Protein AF-A0A954YVQ6-F1 (afdb_monomer_lite)

Structure (mmCIF, N/CA/C/O backbone):
data_AF-A0A954YVQ6-F1
#
_entry.id   AF-A0A954YVQ6-F1
#
loop_
_atom_site.group_PDB
_atom_site.id
_atom_site.type_symbol
_atom_site.label_atom_id
_atom_site.label_alt_id
_atom_site.label_comp_id
_atom_site.label_asym_id
_atom_site.label_entity_id
_atom_site.label_seq_id
_atom_site.pdbx_PDB_ins_code
_atom_site.Cartn_x
_atom_site.Cartn_y
_atom_site.Cartn_z
_atom_site.occupancy
_atom_site.B_iso_or_equiv
_atom_site.auth_seq_id
_atom_site.auth_comp_id
_atom_site.auth_asym_id
_atom_site.auth_atom_id
_atom_site.pdbx_PDB_model_num
ATOM 1 N N . MET A 1 1 ? 26.544 13.414 5.019 1.00 45.06 1 MET A N 1
ATOM 2 C CA . MET A 1 1 ? 25.769 13.102 6.244 1.00 45.06 1 MET A CA 1
ATOM 3 C C . MET A 1 1 ? 24.864 14.260 6.697 1.00 45.06 1 MET A C 1
ATOM 5 O O . MET A 1 1 ? 23.743 13.978 7.085 1.00 45.06 1 MET A O 1
ATOM 9 N N . GLN A 1 2 ? 25.262 15.537 6.549 1.00 55.31 2 GLN A N 1
ATOM 10 C CA . GLN A 1 2 ? 24.445 16.725 6.907 1.00 55.31 2 GLN A CA 1
ATOM 11 C C . GLN A 1 2 ? 23.160 16.956 6.078 1.00 55.31 2 GLN A C 1
ATOM 13 O O . GLN A 1 2 ? 22.264 17.670 6.512 1.00 55.31 2 GLN A O 1
ATOM 18 N N . MET A 1 3 ? 23.035 16.370 4.883 1.00 59.81 3 MET A N 1
ATOM 19 C CA . MET A 1 3 ? 21.953 16.700 3.937 1.00 59.81 3 MET A CA 1
ATOM 20 C C . MET A 1 3 ? 20.545 16.274 4.399 1.00 59.81 3 MET A C 1
ATOM 22 O O . MET A 1 3 ? 19.562 16.922 4.051 1.00 59.81 3 MET A O 1
ATOM 26 N N . PHE A 1 4 ? 20.443 15.215 5.207 1.00 67.75 4 PHE A N 1
ATOM 27 C CA . PHE A 1 4 ? 19.177 14.748 5.798 1.00 67.75 4 PHE A CA 1
ATOM 28 C C . PHE A 1 4 ? 19.016 15.188 7.261 1.00 67.75 4 PHE A C 1
ATOM 30 O O . PHE A 1 4 ? 18.021 14.872 7.924 1.00 67.75 4 PHE A O 1
ATOM 37 N N . GLU A 1 5 ? 19.989 15.944 7.777 1.00 64.44 5 GLU A N 1
ATOM 38 C CA . GLU A 1 5 ? 20.043 16.330 9.176 1.00 64.44 5 GLU A CA 1
ATOM 39 C C . GLU A 1 5 ? 18.868 17.258 9.514 1.00 64.44 5 GLU A C 1
ATOM 41 O O . GLU A 1 5 ? 18.631 18.311 8.919 1.00 64.44 5 GLU A O 1
ATOM 46 N N . GLY A 1 6 ? 18.038 16.809 10.454 1.00 72.69 6 GLY A N 1
ATOM 47 C CA . GLY A 1 6 ? 16.807 17.490 10.833 1.00 72.69 6 GLY A CA 1
ATOM 48 C C . GLY A 1 6 ? 15.564 17.138 10.005 1.00 72.69 6 GLY A C 1
ATOM 49 O O . GLY A 1 6 ? 14.486 17.545 10.435 1.00 72.69 6 GLY A O 1
ATOM 50 N N . ILE A 1 7 ? 15.669 16.400 8.890 1.00 82.00 7 ILE A N 1
ATOM 51 C CA . ILE A 1 7 ? 14.520 15.675 8.309 1.00 82.00 7 ILE A CA 1
ATOM 52 C C . ILE A 1 7 ? 14.292 14.410 9.133 1.00 82.00 7 ILE A C 1
ATOM 54 O O . ILE A 1 7 ? 13.210 14.228 9.686 1.00 82.00 7 ILE A O 1
ATOM 58 N N . ASP A 1 8 ? 15.352 13.622 9.334 1.00 83.62 8 ASP A N 1
ATOM 59 C CA . ASP A 1 8 ? 15.308 12.379 10.112 1.00 83.62 8 ASP A CA 1
ATOM 60 C C . ASP A 1 8 ? 14.825 12.618 11.550 1.00 83.62 8 ASP A C 1
ATOM 62 O O . ASP A 1 8 ? 14.065 11.826 12.102 1.00 83.62 8 ASP A O 1
ATOM 66 N N . LYS A 1 9 ? 15.209 13.751 12.155 1.00 88.12 9 LYS A N 1
ATOM 67 C CA . LYS A 1 9 ? 14.754 14.148 13.498 1.00 88.12 9 LYS A CA 1
ATOM 68 C C . LYS A 1 9 ? 13.244 14.401 13.536 1.00 88.12 9 LYS A C 1
ATOM 70 O O . LYS A 1 9 ? 12.566 13.874 14.412 1.00 88.12 9 LYS A O 1
ATOM 75 N N . ASN A 1 10 ? 12.722 15.186 12.593 1.00 90.81 10 ASN A N 1
ATOM 76 C CA . ASN A 1 10 ? 11.290 15.487 12.523 1.00 90.81 10 ASN A CA 1
ATOM 77 C C . ASN A 1 10 ? 10.473 14.233 12.210 1.00 90.81 10 ASN A C 1
ATOM 79 O O . ASN A 1 10 ? 9.425 14.026 12.811 1.00 90.81 10 ASN A O 1
ATOM 83 N N . LEU A 1 11 ? 10.988 13.366 11.338 1.00 91.19 11 LEU A N 1
ATOM 84 C CA . LEU A 1 11 ? 10.344 12.100 11.018 1.00 91.19 11 LEU A CA 1
ATOM 85 C C . LEU A 1 11 ? 10.321 11.150 12.223 1.00 91.19 11 LEU A C 1
ATOM 87 O O . LEU A 1 11 ? 9.290 10.555 12.511 1.00 91.19 11 LEU A O 1
ATOM 91 N N . ARG A 1 12 ? 11.420 11.057 12.985 1.00 92.38 12 ARG A N 1
ATOM 92 C CA . ARG A 1 12 ? 11.463 10.303 14.250 1.00 92.38 12 ARG A CA 1
ATOM 93 C C . ARG A 1 12 ? 10.435 10.817 15.254 1.00 92.38 12 ARG A C 1
ATOM 95 O O . ARG A 1 12 ? 9.747 10.009 15.869 1.00 92.38 12 ARG A O 1
ATOM 102 N N . PHE A 1 13 ? 10.299 12.136 15.400 1.00 93.81 13 PHE A N 1
ATOM 103 C CA . PHE A 1 13 ? 9.244 12.704 16.243 1.00 93.81 13 PHE A CA 1
ATOM 104 C C . PHE A 1 13 ? 7.852 12.353 15.732 1.00 93.81 13 PHE A C 1
ATOM 106 O O . PHE A 1 13 ? 7.004 11.967 16.528 1.00 93.81 13 PHE A O 1
ATOM 113 N N . MET A 1 14 ? 7.636 12.417 14.419 1.00 95.44 14 MET A N 1
ATOM 114 C CA . MET A 1 14 ? 6.361 12.051 13.813 1.00 95.44 14 MET A CA 1
ATOM 115 C C . MET A 1 14 ? 5.996 10.591 14.109 1.00 95.44 14 MET A C 1
ATOM 117 O O . MET A 1 14 ? 4.889 10.335 14.563 1.00 95.44 14 MET A O 1
ATOM 121 N N . VAL A 1 15 ? 6.933 9.647 13.960 1.00 96.62 15 VAL A N 1
ATOM 122 C CA . VAL A 1 15 ? 6.721 8.229 14.319 1.00 96.62 15 VAL A CA 1
ATOM 123 C C . VAL A 1 15 ? 6.323 8.076 15.790 1.00 96.62 15 VAL A C 1
ATOM 125 O O . VAL A 1 15 ? 5.386 7.343 16.101 1.00 96.62 15 VAL A O 1
ATOM 128 N N . VAL A 1 16 ? 7.002 8.782 16.700 1.00 95.94 16 VAL A N 1
ATOM 129 C CA . VAL A 1 16 ? 6.694 8.737 18.138 1.00 95.94 16 VAL A CA 1
ATOM 130 C C . VAL A 1 16 ? 5.298 9.288 18.433 1.00 95.94 16 VAL A C 1
ATOM 132 O O . VAL A 1 16 ? 4.559 8.684 19.208 1.00 95.94 16 VAL A O 1
ATOM 135 N N . GLU A 1 17 ? 4.916 10.416 17.836 1.00 95.94 17 GLU A N 1
ATOM 136 C CA . GLU A 1 17 ? 3.592 11.009 18.056 1.00 95.94 17 GLU A CA 1
ATOM 137 C C . GLU A 1 17 ? 2.465 10.164 17.460 1.00 95.94 17 GLU A C 1
ATOM 139 O O . GLU A 1 17 ? 1.459 9.946 18.135 1.00 95.94 17 GLU A O 1
ATOM 144 N N . VAL A 1 18 ? 2.662 9.602 16.264 1.00 97.50 18 VAL A N 1
ATOM 145 C CA . VAL A 1 18 ? 1.724 8.645 15.658 1.00 97.50 18 VAL A CA 1
ATOM 146 C C . VAL A 1 18 ? 1.574 7.408 16.547 1.00 97.50 18 VAL A C 1
ATOM 148 O O . VAL A 1 18 ? 0.454 6.985 16.818 1.00 97.50 18 VAL A O 1
ATOM 151 N N . GLY A 1 19 ? 2.673 6.868 17.089 1.00 97.56 19 GLY A N 1
ATOM 152 C CA . GLY A 1 19 ? 2.630 5.757 18.048 1.00 97.56 19 GLY A CA 1
ATOM 153 C C . GLY A 1 19 ? 1.840 6.094 19.319 1.00 97.56 19 GLY A C 1
ATOM 154 O O . GLY A 1 19 ? 0.990 5.318 19.749 1.00 97.56 19 GLY A O 1
ATOM 155 N N . LYS A 1 20 ? 2.025 7.294 19.883 1.00 96.19 20 LYS A N 1
ATOM 156 C CA . LYS A 1 20 ? 1.219 7.758 21.028 1.00 96.19 20 LYS A CA 1
ATOM 157 C C . LYS A 1 20 ? -0.260 7.905 20.674 1.00 96.19 20 LYS A C 1
ATOM 159 O O . LYS A 1 20 ? -1.115 7.665 21.527 1.00 96.19 20 LYS A O 1
ATOM 164 N N . GLN A 1 21 ? -0.582 8.367 19.468 1.00 95.75 21 GLN A N 1
ATOM 165 C CA . GLN A 1 21 ? -1.967 8.526 19.024 1.00 95.75 21 GLN A CA 1
ATOM 166 C C . GLN A 1 21 ? -2.632 7.170 18.780 1.00 95.75 21 GLN A C 1
ATOM 168 O O . GLN A 1 21 ? -3.783 6.994 19.183 1.00 95.75 21 GLN A O 1
ATOM 173 N N . LEU A 1 22 ? -1.882 6.197 18.252 1.00 97.56 22 LEU A N 1
ATOM 174 C CA . LEU A 1 22 ? -2.287 4.797 18.180 1.00 97.56 22 LEU A CA 1
ATOM 175 C C . LEU A 1 22 ? -2.634 4.280 19.579 1.00 97.56 22 LEU A C 1
ATOM 177 O O . LEU A 1 22 ? -3.767 3.867 19.806 1.00 97.56 22 LEU A O 1
ATOM 181 N N . ASP A 1 23 ? -1.728 4.401 20.550 1.00 96.94 23 ASP A N 1
ATOM 182 C CA . ASP A 1 23 ? -1.982 3.936 21.919 1.00 96.94 23 ASP A CA 1
ATOM 183 C C . ASP A 1 23 ? -3.209 4.598 22.554 1.00 96.94 23 ASP A C 1
ATOM 185 O O . ASP A 1 23 ? -4.031 3.920 23.173 1.00 96.94 23 ASP A O 1
ATOM 189 N N . LYS A 1 24 ? -3.379 5.913 22.369 1.00 95.88 24 LYS A N 1
ATOM 190 C CA . LYS A 1 24 ? -4.573 6.632 22.837 1.00 95.88 24 LYS A CA 1
ATOM 191 C C . LYS A 1 24 ? -5.844 6.126 22.153 1.00 95.88 24 LYS A C 1
ATOM 193 O O . LYS A 1 24 ? -6.853 5.980 22.834 1.00 95.88 24 LYS A O 1
ATOM 198 N N . SER A 1 25 ? -5.820 5.845 20.849 1.00 96.38 25 SER A N 1
ATOM 199 C CA . SER A 1 25 ? -6.993 5.319 20.134 1.00 96.38 25 SER A CA 1
ATOM 200 C C . SER A 1 25 ? -7.418 3.953 20.679 1.00 96.38 25 SER A C 1
ATOM 202 O O . SER A 1 25 ? -8.598 3.738 20.942 1.00 96.38 25 SER A O 1
ATOM 204 N N . PHE A 1 26 ? -6.459 3.076 20.995 1.00 97.31 26 PHE A N 1
ATOM 205 C CA . PHE A 1 26 ? -6.736 1.798 21.653 1.00 97.31 26 PHE A CA 1
ATOM 206 C C . PHE A 1 26 ? -7.211 1.963 23.097 1.00 97.31 26 PHE A C 1
ATOM 208 O O . PHE A 1 26 ? -8.055 1.192 23.546 1.00 97.31 26 PHE A O 1
ATOM 215 N N . GLN A 1 27 ? -6.737 2.976 23.826 1.00 95.88 27 GLN A N 1
ATOM 216 C CA . GLN A 1 27 ? -7.301 3.314 25.136 1.00 95.88 27 GLN A CA 1
ATOM 217 C C . GLN A 1 27 ? -8.759 3.773 25.025 1.00 95.88 27 GLN A C 1
ATOM 219 O O . GLN A 1 27 ? -9.574 3.341 25.831 1.00 95.88 27 GLN A O 1
ATOM 224 N N . VAL A 1 28 ? -9.102 4.586 24.019 1.00 95.50 28 VAL A N 1
ATOM 225 C CA . VAL A 1 28 ? -10.491 5.007 23.762 1.00 95.50 28 VAL A CA 1
ATOM 226 C C . VAL A 1 28 ? -11.371 3.814 23.392 1.00 95.50 28 VAL A C 1
ATOM 228 O O . VAL A 1 28 ? -12.486 3.724 23.891 1.00 95.50 28 VAL A O 1
ATOM 231 N N . MET A 1 29 ? -10.869 2.873 22.585 1.00 96.31 29 MET A N 1
ATOM 232 C CA . MET A 1 29 ? -11.600 1.643 22.259 1.00 96.31 29 MET A CA 1
ATOM 233 C C . MET A 1 29 ? -11.859 0.769 23.492 1.00 96.31 29 MET A C 1
ATOM 235 O O . MET A 1 29 ? -12.936 0.203 23.608 1.00 96.31 29 MET A O 1
ATOM 239 N N . ARG A 1 30 ? -10.908 0.672 24.432 1.00 94.94 30 ARG A N 1
ATOM 240 C CA . ARG A 1 30 ? -11.078 -0.104 25.678 1.00 94.94 30 ARG A CA 1
ATOM 241 C C . ARG A 1 30 ? -11.980 0.590 26.692 1.00 94.94 30 ARG A C 1
ATOM 243 O O . ARG A 1 30 ? -12.748 -0.062 27.386 1.00 94.94 30 ARG A O 1
ATOM 250 N N . GLN A 1 31 ? -11.816 1.900 26.835 1.00 91.12 31 GLN A N 1
ATOM 251 C CA . GLN A 1 31 ? -12.519 2.709 27.819 1.00 91.12 31 GLN A CA 1
ATOM 252 C C . GLN A 1 31 ? -12.849 4.080 27.207 1.00 91.12 31 GLN A C 1
ATOM 254 O O . GLN A 1 31 ? -12.059 5.028 27.330 1.00 91.12 31 GLN A O 1
ATOM 259 N N . PRO A 1 32 ? -14.016 4.201 26.549 1.00 87.81 32 PRO A N 1
ATOM 260 C CA . PRO A 1 32 ? -14.440 5.436 25.910 1.00 87.81 32 PRO A CA 1
ATOM 261 C C . PRO A 1 32 ? -14.447 6.592 26.903 1.00 87.81 32 PRO A C 1
ATOM 263 O O . PRO A 1 32 ? -15.001 6.518 27.999 1.00 87.81 32 PRO A O 1
ATOM 266 N N . SER A 1 33 ? -13.801 7.687 26.522 1.00 87.25 33 SER A N 1
ATOM 267 C CA . SER A 1 33 ? -13.700 8.869 27.365 1.00 87.25 33 SER A CA 1
ATOM 268 C C . SER A 1 33 ? -13.613 10.105 26.497 1.00 87.25 33 SER A C 1
ATOM 270 O O . SER A 1 33 ? -12.656 10.284 25.741 1.00 87.25 33 SER A O 1
ATOM 272 N N . ARG A 1 34 ? -14.566 11.024 26.687 1.00 85.50 34 ARG A N 1
ATOM 273 C CA . ARG A 1 34 ? -14.578 12.324 25.998 1.00 85.50 34 ARG A CA 1
ATOM 274 C C . ARG A 1 34 ? -13.276 13.101 26.200 1.00 85.50 34 ARG A C 1
ATOM 276 O O . ARG A 1 34 ? -12.870 13.867 25.330 1.00 85.50 34 ARG A O 1
ATOM 283 N N . SER A 1 35 ? -12.606 12.922 27.342 1.00 88.94 35 SER A N 1
ATOM 284 C CA . SER A 1 35 ? -11.325 13.587 27.600 1.00 88.94 35 SER A CA 1
ATOM 285 C C . SER A 1 35 ? -10.176 12.974 26.793 1.00 88.94 35 SER A C 1
ATOM 287 O O . SER A 1 35 ? -9.311 13.715 26.325 1.00 88.94 35 SER A O 1
ATOM 289 N N . LEU A 1 36 ? -10.175 11.653 26.576 1.00 88.06 36 LEU A N 1
ATOM 290 C CA . LEU A 1 36 ? -9.193 10.976 25.724 1.00 88.06 36 LEU A CA 1
ATOM 291 C C . LEU A 1 36 ? -9.432 11.283 24.241 1.00 88.06 36 LEU A C 1
ATOM 293 O O . LEU A 1 36 ? -8.479 11.641 23.550 1.00 88.06 36 LEU A O 1
ATOM 297 N N . ALA A 1 37 ? -10.686 11.250 23.781 1.00 88.75 37 ALA A N 1
ATOM 298 C CA . ALA A 1 37 ? -11.050 11.613 22.410 1.00 88.75 37 ALA A CA 1
ATOM 299 C C . ALA A 1 37 ? -10.607 13.048 22.069 1.00 88.75 37 ALA A C 1
ATOM 301 O O . ALA A 1 37 ? -9.888 13.267 21.096 1.00 88.75 37 ALA A O 1
ATOM 302 N N . ARG A 1 38 ? -10.891 14.026 22.946 1.00 88.31 38 ARG A N 1
ATOM 303 C CA . ARG A 1 38 ? -10.408 15.413 22.776 1.00 88.31 38 ARG A CA 1
ATOM 304 C C . ARG A 1 38 ? -8.888 15.519 22.694 1.00 88.31 38 ARG A C 1
ATOM 306 O O . ARG A 1 38 ? -8.387 16.317 21.907 1.00 88.31 38 ARG A O 1
ATOM 313 N N . LYS A 1 39 ? -8.147 14.731 23.484 1.00 89.19 39 LYS A N 1
ATOM 314 C CA . LYS A 1 39 ? -6.678 14.706 23.401 1.00 89.19 39 LYS A CA 1
ATOM 315 C C . LYS A 1 39 ? -6.216 14.232 22.024 1.00 89.19 39 LYS A C 1
ATOM 317 O O . LYS A 1 39 ? -5.317 14.854 21.472 1.00 89.19 39 LYS A O 1
ATOM 322 N N . ILE A 1 40 ? -6.834 13.186 21.470 1.00 90.94 40 ILE A N 1
ATOM 323 C CA . ILE A 1 40 ? -6.537 12.692 20.116 1.00 90.94 40 ILE A CA 1
ATOM 324 C C . ILE A 1 40 ? -6.812 13.787 19.079 1.00 90.94 40 ILE A C 1
ATOM 326 O O . ILE A 1 40 ? -5.919 14.097 18.298 1.00 90.94 40 ILE A O 1
ATOM 330 N N . TYR A 1 41 ? -7.978 14.437 19.137 1.00 90.19 41 TYR A N 1
ATOM 331 C CA . TYR A 1 41 ? -8.346 15.513 18.205 1.00 90.19 41 TYR A CA 1
ATOM 332 C C . TYR A 1 41 ? -7.394 16.713 18.276 1.00 90.19 41 TYR A C 1
ATOM 334 O O . TYR A 1 41 ? -7.060 17.309 17.260 1.00 90.19 41 TYR A O 1
ATOM 342 N N . SER A 1 42 ? -6.922 17.065 19.474 1.00 86.06 42 SER A N 1
ATOM 343 C CA . SER A 1 42 ? -5.999 18.192 19.657 1.00 86.06 42 SER A CA 1
ATOM 344 C C . SER A 1 42 ? -4.563 17.908 19.201 1.00 86.06 42 SER A C 1
ATOM 346 O O . SER A 1 42 ? -3.820 18.846 18.920 1.00 86.06 42 SER A O 1
ATOM 348 N N . SER A 1 43 ? -4.153 16.634 19.157 1.00 81.06 43 SER A N 1
ATOM 349 C CA . SER A 1 43 ? -2.799 16.232 18.747 1.00 81.06 43 SER A CA 1
ATOM 350 C C . SER A 1 43 ? -2.623 16.174 17.225 1.00 81.06 43 SER A C 1
ATOM 352 O O . SER A 1 43 ? -1.487 16.198 16.762 1.00 81.06 43 SER A O 1
ATOM 354 N N . ASP A 1 44 ? -3.718 16.150 16.468 1.00 82.50 44 ASP A N 1
ATOM 355 C CA . ASP A 1 44 ? -3.741 15.966 15.012 1.00 82.50 44 ASP A CA 1
ATOM 356 C C . ASP A 1 44 ? -2.959 17.058 14.263 1.00 82.50 44 ASP A C 1
ATOM 358 O O . ASP A 1 44 ? -1.969 16.788 13.583 1.00 82.50 44 ASP A O 1
ATOM 362 N N . ASN A 1 45 ? -3.270 18.324 14.565 1.00 87.38 45 ASN A N 1
ATOM 363 C CA . ASN A 1 45 ? -2.595 19.493 13.991 1.00 87.38 45 ASN A CA 1
ATOM 364 C C . ASN A 1 45 ? -1.064 19.469 14.171 1.00 87.38 45 ASN A C 1
ATOM 366 O O . ASN A 1 45 ? -0.322 20.066 13.386 1.00 87.38 45 ASN A O 1
ATOM 370 N N . TYR A 1 46 ? -0.563 18.832 15.237 1.00 92.19 46 TYR A N 1
ATOM 371 C CA . TYR A 1 46 ? 0.876 18.746 15.473 1.00 92.19 46 TYR A CA 1
ATOM 372 C C . TYR A 1 46 ? 1.554 17.787 14.488 1.00 92.19 46 TYR A C 1
ATOM 374 O O . TYR A 1 46 ? 2.638 18.092 13.987 1.00 92.19 46 TYR A O 1
ATOM 382 N N . ILE A 1 47 ? 0.907 16.667 14.161 1.00 93.81 47 ILE A N 1
ATOM 383 C CA . ILE A 1 47 ? 1.410 15.686 13.194 1.00 93.81 47 ILE A CA 1
ATOM 384 C C . ILE A 1 47 ? 1.389 16.279 11.782 1.00 93.81 47 ILE A C 1
ATOM 386 O O . ILE A 1 47 ? 2.402 16.186 11.083 1.00 93.81 47 ILE A O 1
ATOM 390 N N . ASP A 1 48 ? 0.337 17.016 11.418 1.00 93.56 48 ASP A N 1
ATOM 391 C CA . ASP A 1 48 ? 0.270 17.785 10.163 1.00 93.56 48 ASP A CA 1
ATOM 392 C C . ASP A 1 48 ? 1.403 18.802 10.039 1.00 93.56 48 ASP A C 1
ATOM 394 O O . ASP A 1 48 ? 2.021 18.988 8.982 1.00 93.56 48 ASP A O 1
ATOM 398 N N . THR A 1 49 ? 1.716 19.460 11.155 1.00 93.94 49 THR A N 1
ATOM 399 C CA . THR A 1 49 ? 2.818 20.414 11.222 1.00 93.94 49 THR A CA 1
ATOM 400 C C . THR A 1 49 ? 4.162 19.703 11.010 1.00 93.94 49 THR A C 1
ATOM 402 O O . THR A 1 49 ? 5.000 20.187 10.245 1.00 93.94 49 THR A O 1
ATOM 405 N N . LEU A 1 50 ? 4.383 18.540 11.637 1.00 93.94 50 LEU A N 1
ATOM 406 C CA . LEU A 1 50 ? 5.598 17.737 11.443 1.00 93.94 50 LEU A CA 1
ATOM 407 C C . LEU A 1 50 ? 5.735 17.241 9.998 1.00 93.94 50 LEU A C 1
ATOM 409 O O . LEU A 1 50 ? 6.820 17.377 9.423 1.00 93.94 50 LEU A O 1
ATOM 413 N N . LYS A 1 51 ? 4.647 16.753 9.390 1.00 95.38 51 LYS A N 1
ATOM 414 C CA . LYS A 1 51 ? 4.577 16.394 7.964 1.00 95.38 51 LYS A CA 1
ATOM 415 C C . LYS A 1 51 ? 4.998 17.569 7.088 1.00 95.38 51 LYS A C 1
ATOM 417 O O . LYS A 1 51 ? 5.952 17.452 6.320 1.00 95.38 51 LYS A O 1
ATOM 422 N N . SER A 1 52 ? 4.381 18.731 7.296 1.00 94.50 52 SER A N 1
ATOM 423 C CA . SER A 1 52 ? 4.695 19.957 6.555 1.00 94.50 52 SER A CA 1
ATOM 424 C C . SER A 1 52 ? 6.171 20.352 6.680 1.00 94.50 52 SER A C 1
ATOM 426 O O . SER A 1 52 ? 6.782 20.820 5.717 1.00 94.50 52 SER A O 1
ATOM 428 N N . TYR A 1 53 ? 6.784 20.171 7.856 1.00 93.56 53 TYR A N 1
ATOM 429 C CA . TYR A 1 53 ? 8.217 20.412 8.032 1.00 93.56 53 TYR A CA 1
ATOM 430 C C . TYR A 1 53 ? 9.085 19.413 7.263 1.00 93.56 53 TYR A C 1
ATOM 432 O O . TYR A 1 53 ? 10.090 19.824 6.677 1.00 93.56 53 TYR A O 1
ATOM 440 N N . VAL A 1 54 ? 8.729 18.124 7.268 1.00 92.31 54 VAL A N 1
ATOM 441 C CA . VAL A 1 54 ? 9.439 17.090 6.500 1.00 92.31 54 VAL A CA 1
ATOM 442 C C . VAL A 1 54 ? 9.356 17.384 5.003 1.00 92.31 54 VAL A C 1
ATOM 444 O O . VAL A 1 54 ? 10.390 17.393 4.335 1.00 92.31 54 VAL A O 1
ATOM 447 N N . GLU A 1 55 ? 8.174 17.710 4.481 1.00 92.62 55 GLU A N 1
ATOM 448 C CA . GLU A 1 55 ? 7.975 18.053 3.068 1.00 92.62 55 GLU A CA 1
ATOM 449 C C . GLU A 1 55 ? 8.780 19.291 2.662 1.00 92.62 55 GLU A C 1
ATOM 451 O O . GLU A 1 55 ? 9.564 19.240 1.713 1.00 92.62 55 GLU A O 1
ATOM 456 N N . LYS A 1 56 ? 8.670 20.393 3.420 1.00 91.56 56 LYS A N 1
ATOM 457 C CA . LYS A 1 56 ? 9.408 21.637 3.138 1.00 91.56 56 LYS A CA 1
ATOM 458 C C . LYS A 1 56 ? 10.917 21.422 3.144 1.00 91.56 56 LYS A C 1
ATOM 460 O O . LYS A 1 56 ? 11.607 21.913 2.249 1.00 91.56 56 LYS A O 1
ATOM 465 N N . LYS A 1 57 ? 11.445 20.685 4.128 1.00 90.12 57 LYS A N 1
ATOM 466 C CA . LYS A 1 57 ? 12.880 20.377 4.183 1.00 90.12 57 LYS A CA 1
ATOM 467 C C . LYS A 1 57 ? 13.315 19.448 3.057 1.00 90.12 57 LYS A C 1
ATOM 469 O O . LYS A 1 57 ? 14.393 19.653 2.514 1.00 90.12 57 LYS A O 1
ATOM 474 N N . THR A 1 58 ? 12.482 18.485 2.674 1.00 89.69 58 THR A N 1
ATOM 475 C CA . THR A 1 58 ? 12.757 17.593 1.540 1.00 89.69 58 THR A CA 1
ATOM 476 C C . THR A 1 58 ? 12.832 18.382 0.233 1.00 89.69 58 THR A C 1
ATOM 478 O O . THR A 1 58 ? 13.804 18.253 -0.506 1.00 89.69 58 THR A O 1
ATOM 481 N N . ILE A 1 59 ? 11.873 19.279 -0.018 1.00 87.38 59 ILE A N 1
ATOM 482 C CA . ILE A 1 59 ? 11.881 20.166 -1.191 1.00 87.38 59 ILE A CA 1
ATOM 483 C C . ILE A 1 59 ? 13.095 21.102 -1.162 1.00 87.38 59 ILE A C 1
ATOM 485 O O . ILE A 1 59 ? 13.750 21.299 -2.184 1.00 87.38 59 ILE A O 1
ATOM 489 N N . SER A 1 60 ? 13.428 21.675 -0.001 1.00 87.12 60 SER A N 1
ATOM 490 C CA . SER A 1 60 ? 14.624 22.511 0.132 1.00 87.12 60 SER A CA 1
ATOM 491 C C . SER A 1 60 ? 15.902 21.719 -0.150 1.00 87.12 60 SER A C 1
ATOM 493 O O . SER A 1 60 ? 16.787 22.234 -0.825 1.00 87.12 60 SER A O 1
ATOM 495 N N . GLY A 1 61 ? 15.997 20.480 0.337 1.00 85.25 61 GLY A N 1
ATOM 496 C CA . GLY A 1 61 ? 17.117 19.579 0.066 1.00 85.25 61 GLY A CA 1
ATOM 497 C C . GLY A 1 61 ? 17.255 19.274 -1.424 1.00 85.25 61 GLY A C 1
ATOM 498 O O . GLY A 1 61 ? 18.347 19.401 -1.972 1.00 85.25 61 GLY A O 1
ATOM 499 N N . PHE A 1 62 ? 16.136 18.991 -2.095 1.00 83.38 62 PHE A N 1
ATOM 500 C CA . PHE A 1 62 ? 16.082 18.793 -3.544 1.00 83.38 62 PHE A CA 1
ATOM 501 C C . PHE A 1 62 ? 16.607 20.020 -4.306 1.00 83.38 62 PHE A C 1
ATOM 503 O O . PHE A 1 62 ? 17.458 19.893 -5.179 1.00 83.38 62 PHE A O 1
ATOM 510 N N . ARG A 1 63 ? 16.141 21.228 -3.952 1.00 83.75 63 ARG A N 1
ATOM 511 C CA . ARG A 1 63 ? 16.551 22.484 -4.610 1.00 83.75 63 ARG A CA 1
ATOM 512 C C . ARG A 1 63 ? 18.018 22.845 -4.380 1.00 83.75 63 ARG A C 1
ATOM 514 O O . ARG A 1 63 ? 18.636 23.431 -5.260 1.00 83.75 63 ARG A O 1
ATOM 521 N N . ASN A 1 64 ? 18.557 22.518 -3.210 1.00 85.06 64 ASN A N 1
ATOM 522 C CA . ASN A 1 64 ? 19.920 22.878 -2.819 1.00 85.06 64 ASN A CA 1
ATOM 523 C C . ASN A 1 64 ? 20.968 21.845 -3.270 1.00 85.06 64 ASN A C 1
ATOM 525 O O . ASN A 1 64 ? 22.140 21.993 -2.930 1.00 85.06 64 ASN A O 1
ATOM 529 N N . THR A 1 65 ? 20.564 20.815 -4.022 1.00 81.56 65 THR A N 1
ATOM 530 C CA . THR A 1 65 ? 21.451 19.752 -4.512 1.00 81.56 65 THR A CA 1
ATOM 531 C C . THR A 1 65 ? 21.518 19.795 -6.046 1.00 81.56 65 THR A C 1
ATOM 533 O O . THR A 1 65 ? 20.757 19.088 -6.706 1.00 81.56 65 THR A O 1
ATOM 536 N N . PRO A 1 66 ? 22.393 20.634 -6.636 1.00 71.19 66 PRO A N 1
ATOM 537 C CA . PRO A 1 66 ? 22.453 20.844 -8.087 1.00 71.1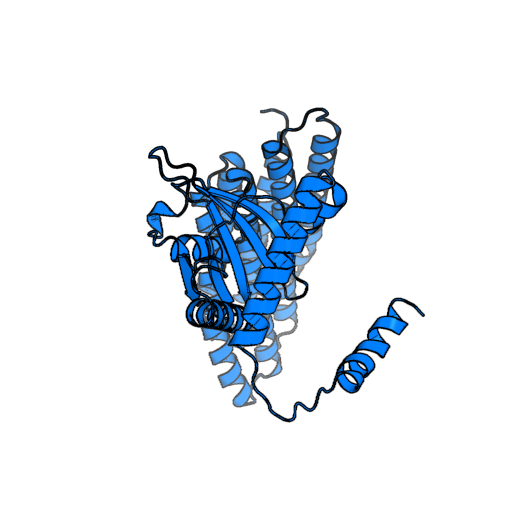9 66 PRO A CA 1
ATOM 538 C C . PRO A 1 66 ? 22.899 19.608 -8.892 1.00 71.19 66 PRO A C 1
ATOM 540 O O . PRO A 1 66 ? 22.488 19.467 -10.039 1.00 71.19 66 PRO A O 1
ATOM 543 N N . GLU A 1 67 ? 23.665 18.685 -8.297 1.00 78.31 67 GLU A N 1
ATOM 544 C CA . GLU A 1 67 ? 24.098 17.419 -8.918 1.00 78.31 67 GLU A CA 1
ATOM 545 C C . GLU A 1 67 ? 23.579 16.209 -8.126 1.00 78.31 67 GLU A C 1
ATOM 547 O O . GLU A 1 67 ? 24.320 15.476 -7.468 1.00 78.31 67 GLU A O 1
ATOM 552 N N . MET A 1 68 ? 22.261 16.019 -8.126 1.00 82.56 68 MET A N 1
ATOM 553 C CA . MET A 1 68 ? 21.632 14.947 -7.360 1.00 82.56 68 MET A CA 1
ATOM 554 C C . MET A 1 68 ? 21.678 13.606 -8.093 1.00 82.56 68 MET A C 1
ATOM 556 O O . MET A 1 68 ? 21.092 13.439 -9.163 1.00 82.56 68 MET A O 1
ATOM 560 N N . ASN A 1 69 ? 22.314 12.614 -7.469 1.00 84.69 69 ASN A N 1
ATOM 561 C CA . ASN A 1 69 ? 22.245 11.239 -7.950 1.00 84.69 69 ASN A CA 1
ATOM 562 C C . ASN A 1 69 ? 20.845 10.629 -7.722 1.00 84.69 69 ASN A C 1
ATOM 564 O O . ASN A 1 69 ? 20.087 11.048 -6.841 1.00 84.69 69 ASN A O 1
ATOM 568 N N . ARG A 1 70 ? 20.509 9.605 -8.518 1.00 81.50 70 ARG A N 1
ATOM 569 C CA . ARG A 1 70 ? 19.206 8.918 -8.472 1.00 81.50 70 ARG A CA 1
ATOM 570 C C . ARG A 1 70 ? 18.859 8.409 -7.069 1.00 81.50 70 ARG A C 1
ATOM 572 O O . ARG A 1 70 ? 17.760 8.663 -6.591 1.00 81.50 70 ARG A O 1
ATOM 579 N N . GLN A 1 71 ? 19.817 7.787 -6.381 1.00 81.94 71 GLN A N 1
ATOM 580 C CA . GLN A 1 71 ? 19.623 7.234 -5.036 1.00 81.94 71 GLN A CA 1
ATOM 581 C C . GLN A 1 71 ? 19.203 8.303 -4.011 1.00 81.94 71 GLN A C 1
ATOM 583 O O . GLN A 1 71 ? 18.320 8.080 -3.185 1.00 81.94 71 GLN A O 1
ATOM 588 N N . THR A 1 72 ? 19.795 9.496 -4.081 1.00 84.31 72 THR A N 1
ATOM 589 C CA . THR A 1 72 ? 19.438 10.624 -3.213 1.00 84.31 72 THR A CA 1
ATOM 590 C C . THR A 1 72 ? 18.031 11.139 -3.514 1.00 84.31 72 THR A C 1
ATOM 592 O O . THR A 1 72 ? 17.256 11.377 -2.584 1.00 84.31 72 THR A O 1
ATOM 595 N N . ALA A 1 73 ? 17.676 11.277 -4.796 1.00 86.06 73 ALA A N 1
ATOM 596 C CA . ALA A 1 73 ? 16.333 11.688 -5.205 1.00 86.06 73 ALA A CA 1
ATOM 597 C C . ALA A 1 73 ? 15.267 10.671 -4.756 1.00 86.06 73 ALA A C 1
ATOM 599 O O . ALA A 1 73 ? 14.224 11.052 -4.219 1.00 86.06 73 ALA A O 1
ATOM 600 N N . ASP A 1 74 ? 15.555 9.378 -4.911 1.00 85.69 74 ASP A N 1
ATOM 601 C CA . ASP A 1 74 ? 14.682 8.286 -4.487 1.00 85.69 74 ASP A CA 1
ATOM 602 C C . ASP A 1 74 ? 14.500 8.270 -2.959 1.00 85.69 74 ASP A C 1
ATOM 604 O O . ASP A 1 74 ? 13.377 8.101 -2.476 1.00 85.69 74 ASP A O 1
ATOM 608 N N . ARG A 1 75 ? 15.557 8.564 -2.189 1.00 87.19 75 ARG A N 1
ATOM 609 C CA . ARG A 1 75 ? 15.473 8.726 -0.728 1.00 87.19 75 ARG A CA 1
ATOM 610 C C . ARG A 1 75 ? 14.612 9.920 -0.315 1.00 87.19 75 ARG A C 1
ATOM 612 O O . ARG A 1 75 ? 13.781 9.779 0.580 1.00 87.19 75 ARG A O 1
ATOM 619 N N . PHE A 1 76 ? 14.742 11.077 -0.968 1.00 89.19 76 PHE A N 1
ATOM 620 C CA . PHE A 1 76 ? 13.848 12.217 -0.720 1.00 89.19 76 PHE A CA 1
ATOM 621 C C . PHE A 1 76 ? 12.383 11.870 -1.020 1.00 89.19 76 PHE A C 1
ATOM 623 O O . PHE A 1 76 ? 11.496 12.155 -0.212 1.00 89.19 76 PHE A O 1
ATOM 630 N N . ARG A 1 77 ? 12.121 11.189 -2.141 1.00 89.19 77 ARG A N 1
ATOM 631 C CA . ARG A 1 77 ? 10.774 10.717 -2.494 1.00 89.19 77 ARG A CA 1
ATOM 632 C C . ARG A 1 77 ? 10.208 9.764 -1.437 1.00 89.19 77 ARG A C 1
ATOM 634 O O . ARG A 1 77 ? 9.027 9.862 -1.090 1.00 89.19 77 ARG A O 1
ATOM 641 N N . ALA A 1 78 ? 11.037 8.856 -0.923 1.00 91.06 78 ALA A N 1
ATOM 642 C CA . ALA A 1 78 ? 10.643 7.941 0.137 1.00 91.06 78 ALA A CA 1
ATOM 643 C C . ALA A 1 78 ? 10.269 8.696 1.416 1.00 91.06 78 ALA A C 1
ATOM 645 O O . ALA A 1 78 ? 9.188 8.463 1.940 1.00 91.06 78 ALA A O 1
ATOM 646 N N . LEU A 1 79 ? 11.079 9.663 1.862 1.00 92.69 79 LEU A N 1
ATOM 647 C CA . LEU A 1 79 ? 10.805 10.462 3.066 1.00 92.69 79 LEU A CA 1
ATOM 648 C C . LEU A 1 79 ? 9.439 11.166 3.019 1.00 92.69 79 LEU A C 1
ATOM 650 O O . LEU A 1 79 ? 8.693 11.113 3.996 1.00 92.69 79 LEU A O 1
ATOM 654 N N . VAL A 1 80 ? 9.077 11.760 1.877 1.00 94.12 80 VAL A N 1
ATOM 655 C CA . VAL A 1 80 ? 7.747 12.373 1.676 1.00 94.12 80 VAL A CA 1
ATOM 656 C C . VAL A 1 80 ? 6.641 11.321 1.731 1.00 94.12 80 VAL A C 1
ATOM 658 O O . VAL A 1 80 ? 5.630 11.507 2.404 1.00 94.12 80 VAL A O 1
ATOM 661 N N . THR A 1 81 ? 6.841 10.183 1.062 1.00 95.25 81 THR A N 1
ATOM 662 C CA . THR A 1 81 ? 5.860 9.087 1.063 1.00 95.25 81 THR A CA 1
ATOM 663 C C . THR A 1 81 ? 5.645 8.536 2.473 1.00 95.25 81 THR A C 1
ATOM 665 O O . THR A 1 81 ? 4.507 8.262 2.856 1.00 95.25 81 THR A O 1
ATOM 668 N N . VAL A 1 82 ? 6.712 8.413 3.266 1.00 95.94 82 VAL A N 1
ATOM 669 C CA . VAL A 1 82 ? 6.625 7.969 4.658 1.00 95.94 82 VAL A CA 1
ATOM 670 C C . VAL A 1 82 ? 5.864 8.980 5.506 1.00 95.94 82 VAL A C 1
ATOM 672 O O . VAL A 1 82 ? 4.932 8.582 6.198 1.00 95.94 82 VAL A O 1
ATOM 675 N N . ALA A 1 83 ? 6.205 10.269 5.425 1.00 96.75 83 ALA A N 1
ATOM 676 C CA . ALA A 1 83 ? 5.503 11.311 6.172 1.00 96.75 83 ALA A CA 1
ATOM 677 C C . ALA A 1 83 ? 3.997 11.317 5.860 1.00 96.75 83 ALA A C 1
ATOM 679 O O . ALA A 1 83 ? 3.178 11.300 6.773 1.00 96.75 83 ALA A O 1
ATOM 680 N N . ASN A 1 84 ? 3.622 11.226 4.583 1.00 97.31 84 ASN A N 1
ATOM 681 C CA . ASN A 1 84 ? 2.215 11.201 4.182 1.00 97.31 84 ASN A CA 1
ATOM 682 C C . ASN A 1 84 ? 1.465 9.987 4.732 1.00 97.31 84 ASN A C 1
ATOM 684 O O . ASN A 1 84 ? 0.332 10.112 5.174 1.00 97.31 84 ASN A O 1
ATOM 688 N N . ASN A 1 85 ? 2.072 8.802 4.730 1.00 98.25 85 ASN A N 1
ATOM 689 C CA . ASN A 1 85 ? 1.402 7.616 5.262 1.00 98.25 85 ASN A CA 1
ATOM 690 C C . ASN A 1 85 ? 1.394 7.576 6.801 1.00 98.25 85 ASN A C 1
ATOM 692 O O . ASN A 1 85 ? 0.459 7.023 7.371 1.00 98.25 85 ASN A O 1
ATOM 696 N N . LEU A 1 86 ? 2.375 8.187 7.476 1.00 98.12 86 LEU A N 1
ATOM 697 C CA . LEU A 1 86 ? 2.348 8.375 8.931 1.00 98.12 86 LEU A CA 1
ATOM 698 C C . LEU A 1 86 ? 1.186 9.278 9.362 1.00 98.12 86 LEU A C 1
ATOM 700 O O . LEU A 1 86 ? 0.494 8.953 10.323 1.00 98.12 86 LEU A O 1
ATOM 704 N N . GLU A 1 87 ? 0.942 10.371 8.639 1.00 97.56 87 GLU A N 1
ATOM 705 C CA . GLU A 1 87 ? -0.210 11.243 8.897 1.00 97.56 87 GLU A CA 1
ATOM 706 C C . GLU A 1 87 ? -1.536 10.528 8.606 1.00 97.56 87 GLU A C 1
ATOM 708 O O . GLU A 1 87 ? -2.421 10.543 9.450 1.00 97.56 87 GLU A O 1
ATOM 713 N N . ARG A 1 88 ? -1.637 9.738 7.533 1.00 97.81 88 ARG A N 1
ATOM 714 C CA . ARG A 1 88 ? -2.832 8.898 7.319 1.00 97.81 88 ARG A CA 1
ATOM 715 C C . ARG A 1 88 ? -3.111 7.940 8.483 1.00 97.81 88 ARG A C 1
ATOM 717 O O . ARG A 1 88 ? -4.269 7.714 8.819 1.00 97.81 88 ARG A O 1
ATOM 724 N N . ILE A 1 89 ? -2.082 7.361 9.110 1.00 98.38 89 ILE A N 1
ATOM 725 C CA . ILE A 1 89 ? -2.261 6.513 10.305 1.00 98.38 89 ILE A CA 1
ATOM 726 C C . ILE A 1 89 ? -2.793 7.342 11.485 1.00 98.38 89 ILE A C 1
ATOM 728 O O . ILE A 1 89 ? -3.689 6.877 12.193 1.00 98.38 89 ILE A O 1
ATOM 732 N N . ALA A 1 90 ? -2.288 8.563 11.679 1.00 97.56 90 ALA A N 1
ATOM 733 C CA . ALA A 1 90 ? -2.814 9.508 12.666 1.00 97.56 90 ALA A CA 1
ATOM 734 C C . ALA A 1 90 ? -4.296 9.844 12.415 1.00 97.56 90 ALA A C 1
ATOM 736 O O . ALA A 1 90 ? -5.115 9.697 13.327 1.00 97.56 90 ALA A O 1
ATOM 737 N N . ASP A 1 91 ? -4.666 10.152 11.170 1.00 97.56 91 ASP A N 1
ATOM 738 C CA . ASP A 1 91 ? -6.053 10.410 10.767 1.00 97.56 91 ASP A CA 1
ATOM 739 C C . ASP A 1 91 ? -6.965 9.219 11.069 1.00 97.56 91 ASP A C 1
ATOM 741 O O . ASP A 1 91 ? -8.089 9.368 11.554 1.00 97.56 91 ASP A O 1
ATOM 745 N N . PHE A 1 92 ? -6.494 7.998 10.804 1.00 98.12 92 PHE A N 1
ATOM 746 C CA . PHE A 1 92 ? -7.247 6.791 11.129 1.00 98.12 92 PHE A CA 1
ATOM 747 C C . PHE A 1 92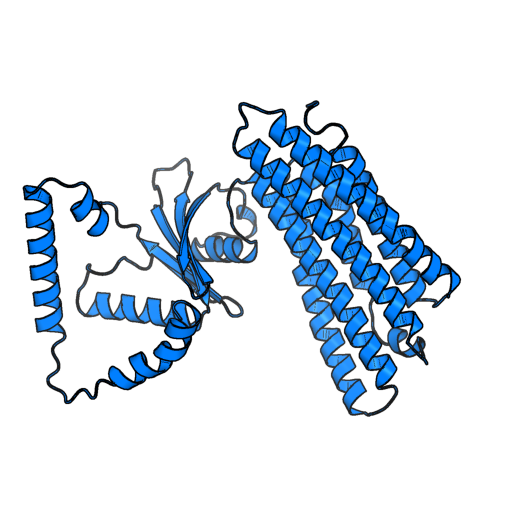 ? -7.441 6.634 12.644 1.00 98.12 92 PHE A C 1
ATOM 749 O O . PHE A 1 92 ? -8.521 6.227 13.066 1.00 98.12 92 PHE A O 1
ATOM 756 N N . CYS A 1 93 ? -6.471 7.032 13.475 1.00 97.62 93 CYS A N 1
ATOM 757 C CA . CYS A 1 93 ? -6.641 7.062 14.933 1.00 97.62 93 CYS A CA 1
ATOM 758 C C . CYS A 1 93 ? -7.724 8.068 15.360 1.00 97.62 93 CYS A C 1
ATOM 760 O O . CYS A 1 93 ? -8.533 7.770 16.243 1.00 97.62 93 CYS A O 1
ATOM 762 N N . VAL A 1 94 ? -7.766 9.245 14.726 1.00 96.69 94 VAL A N 1
ATOM 763 C CA . VAL A 1 94 ? -8.825 10.247 14.935 1.00 96.69 94 VAL A CA 1
ATOM 764 C C . VAL A 1 94 ? -10.185 9.689 14.529 1.00 96.69 94 VAL A C 1
ATOM 766 O O . VAL A 1 94 ? -11.155 9.830 15.271 1.00 96.69 94 VAL A O 1
ATOM 769 N N . ASN A 1 95 ? -10.269 9.032 13.374 1.00 97.38 95 ASN A N 1
ATOM 770 C CA . ASN A 1 95 ? -11.520 8.473 12.876 1.00 97.38 95 ASN A CA 1
ATOM 771 C C . ASN A 1 95 ? -12.032 7.326 13.753 1.00 97.38 95 ASN A C 1
ATOM 773 O O . ASN A 1 95 ? -13.232 7.267 13.998 1.00 97.38 95 ASN A O 1
ATOM 777 N N . ILE A 1 96 ? -11.152 6.485 14.303 1.00 97.50 96 ILE A N 1
ATOM 778 C CA . ILE A 1 96 ? -11.526 5.483 15.315 1.00 97.50 96 ILE A CA 1
ATOM 779 C C . ILE A 1 96 ? -12.131 6.164 16.546 1.00 97.50 96 ILE A C 1
ATOM 781 O O . ILE A 1 96 ? -13.214 5.782 16.981 1.00 97.50 96 ILE A O 1
ATOM 785 N N . ALA A 1 97 ? -11.483 7.203 17.084 1.00 95.88 97 ALA A N 1
ATOM 786 C CA . ALA A 1 97 ? -12.022 7.938 18.230 1.00 95.88 97 ALA A CA 1
ATOM 787 C C . ALA A 1 97 ? -13.389 8.573 17.921 1.00 95.88 97 ALA A C 1
ATOM 789 O O . ALA A 1 97 ? -14.284 8.527 18.761 1.00 95.88 97 ALA A O 1
ATOM 790 N N . ARG A 1 98 ? -13.579 9.084 16.696 1.00 95.31 98 ARG A N 1
ATOM 791 C CA . ARG A 1 98 ? -14.880 9.585 16.236 1.00 95.31 98 ARG A CA 1
ATOM 792 C C . ARG A 1 98 ? -15.921 8.477 16.195 1.00 95.31 98 ARG A C 1
ATOM 794 O O . ARG A 1 98 ? -17.015 8.709 16.682 1.00 95.31 98 ARG A O 1
ATOM 801 N N . GLN A 1 99 ? -15.614 7.296 15.657 1.00 95.88 99 GLN A N 1
ATOM 802 C CA . GLN A 1 99 ? -16.568 6.178 15.654 1.00 95.88 99 GLN A CA 1
ATOM 803 C C . GLN A 1 99 ? -16.982 5.799 17.079 1.00 95.88 99 GLN A C 1
ATOM 805 O O . GLN A 1 99 ? -18.170 5.659 17.337 1.00 95.88 99 GLN A O 1
ATOM 810 N N . MET A 1 100 ? -16.034 5.756 18.021 1.00 95.12 100 MET A N 1
ATOM 811 C CA . MET A 1 100 ? -16.335 5.494 19.434 1.00 95.12 100 MET A CA 1
ATOM 812 C C . MET A 1 100 ? -17.256 6.548 20.067 1.00 95.12 100 MET A C 1
ATOM 814 O O . MET A 1 100 ? -18.072 6.197 20.911 1.00 95.12 100 MET A O 1
ATOM 818 N N . ASP A 1 101 ? -17.156 7.823 19.671 1.00 91.50 101 ASP A N 1
ATOM 819 C CA . ASP A 1 101 ? -18.053 8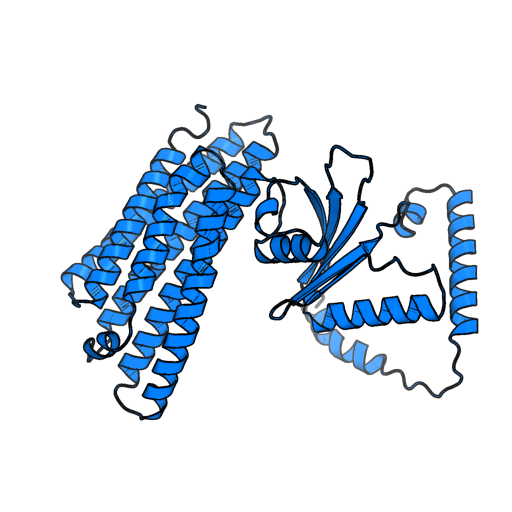.888 20.151 1.00 91.50 101 ASP A CA 1
ATOM 820 C C . ASP A 1 101 ? -19.497 8.757 19.613 1.00 91.50 101 ASP A C 1
ATOM 822 O O . ASP A 1 101 ? -20.405 9.345 20.201 1.00 91.50 101 ASP A O 1
ATOM 826 N N . HIS A 1 102 ? -19.713 8.026 18.510 1.00 88.88 102 HIS A N 1
ATOM 827 C CA . HIS A 1 102 ? -21.038 7.804 17.909 1.00 88.88 102 HIS A CA 1
ATOM 828 C C . HIS A 1 102 ? -21.713 6.510 18.381 1.00 88.88 102 HIS A C 1
ATOM 830 O O . HIS A 1 102 ? -22.866 6.287 18.028 1.00 88.88 102 HIS A O 1
ATOM 836 N N . MET A 1 103 ? -21.011 5.658 19.134 1.00 93.25 103 MET A N 1
ATOM 837 C CA . MET A 1 103 ? -21.578 4.410 19.639 1.00 93.25 103 MET A CA 1
ATOM 838 C C . MET A 1 103 ? -22.480 4.667 20.846 1.00 93.25 103 MET A C 1
ATOM 840 O O . MET A 1 103 ? -22.072 5.337 21.799 1.00 93.25 103 MET A O 1
ATOM 844 N N . ASP A 1 104 ? -23.668 4.071 20.830 1.00 92.75 104 ASP A N 1
ATOM 845 C CA . ASP A 1 104 ? -24.588 4.068 21.966 1.00 92.75 104 ASP A CA 1
ATOM 846 C C . ASP A 1 104 ? -24.140 3.036 23.007 1.00 92.75 104 ASP A C 1
ATOM 848 O O . ASP A 1 104 ? -24.141 3.316 24.209 1.00 92.75 104 ASP A O 1
ATOM 852 N N . SER A 1 105 ? -23.692 1.860 22.547 1.00 92.81 105 SER A N 1
ATOM 853 C CA . SER A 1 105 ? -23.182 0.776 23.395 1.00 92.81 105 SER A CA 1
ATOM 854 C C . SER A 1 105 ? -21.756 0.368 22.996 1.00 92.81 105 SER A C 1
ATOM 856 O O . SER A 1 105 ? -21.555 -0.614 22.277 1.00 92.81 105 SER A O 1
ATOM 858 N N . PRO A 1 106 ? -20.715 1.058 23.506 1.00 90.81 106 PRO A N 1
ATOM 859 C CA . PRO A 1 106 ? -19.316 0.728 23.215 1.00 90.81 106 PRO A CA 1
ATOM 860 C C . PRO A 1 106 ? -18.886 -0.695 23.604 1.00 90.81 106 PRO A C 1
ATOM 862 O O . PRO A 1 106 ? -17.899 -1.209 23.073 1.00 90.81 106 PRO A O 1
ATOM 865 N N . ASP A 1 107 ? -19.624 -1.349 24.506 1.00 92.31 107 ASP A N 1
ATOM 866 C CA . ASP A 1 107 ? -19.412 -2.750 24.886 1.00 92.31 107 ASP A CA 1
ATOM 867 C C . ASP A 1 107 ? -19.543 -3.710 23.694 1.00 92.31 107 ASP A C 1
ATOM 869 O O . ASP A 1 107 ? -18.912 -4.767 23.682 1.00 92.31 107 ASP A O 1
ATOM 873 N N . VAL A 1 108 ? -20.284 -3.325 22.644 1.00 94.69 108 VAL A N 1
ATOM 874 C CA . VAL A 1 108 ? -20.395 -4.100 21.399 1.00 94.69 108 VAL A CA 1
ATOM 875 C C . VAL A 1 108 ? -19.014 -4.373 20.797 1.00 94.69 108 VAL A C 1
ATOM 877 O O . VAL A 1 108 ? -18.747 -5.508 20.402 1.00 94.69 108 VAL A O 1
ATOM 880 N N . LEU A 1 109 ? -18.107 -3.388 20.810 1.00 96.12 109 LEU A N 1
ATOM 881 C CA . LEU A 1 109 ? -16.750 -3.540 20.279 1.00 96.12 109 LEU A CA 1
ATOM 882 C C . LEU A 1 109 ? -15.921 -4.569 21.065 1.00 96.12 109 LEU A C 1
ATOM 884 O O . LEU A 1 109 ? -15.064 -5.230 20.481 1.00 96.12 109 LEU A O 1
ATOM 888 N N . GLN A 1 110 ? -16.179 -4.739 22.368 1.00 94.50 110 GLN A N 1
ATOM 889 C CA . GLN A 1 110 ? -15.403 -5.646 23.228 1.00 94.50 110 GLN A CA 1
ATOM 890 C C . GLN A 1 110 ? -15.623 -7.129 22.899 1.00 94.50 110 GLN A C 1
ATOM 892 O O . GLN A 1 110 ? -14.844 -7.972 23.340 1.00 94.50 110 GLN A O 1
ATOM 897 N N . HIS A 1 111 ? -16.641 -7.462 22.100 1.00 94.62 111 HIS A N 1
ATOM 898 C CA . HIS A 1 111 ? -16.853 -8.821 21.597 1.00 94.62 111 HIS A CA 1
ATOM 899 C C . HIS A 1 111 ? -15.844 -9.235 20.516 1.00 94.62 111 HIS A C 1
ATOM 901 O O . HIS A 1 111 ? -15.754 -10.419 20.188 1.00 94.62 111 HIS A O 1
ATOM 907 N N . TYR A 1 112 ? -15.089 -8.284 19.961 1.00 96.75 112 TYR A N 1
ATOM 908 C CA . TYR A 1 112 ? -14.131 -8.521 18.887 1.00 96.75 112 TYR A CA 1
ATOM 909 C C . TYR A 1 112 ? -12.696 -8.301 19.376 1.00 96.75 112 TYR A C 1
ATOM 911 O O . TYR A 1 112 ? -12.399 -7.327 20.068 1.00 96.75 112 TYR A O 1
ATOM 919 N N . ASP A 1 113 ? -11.773 -9.180 18.981 1.00 96.25 113 ASP A N 1
ATOM 920 C CA . ASP A 1 113 ? -10.376 -9.093 19.411 1.00 96.25 113 ASP A CA 1
ATOM 921 C C . ASP A 1 113 ? -9.569 -8.122 18.534 1.00 96.25 113 ASP A C 1
ATOM 923 O O . ASP A 1 113 ? -8.916 -8.490 17.553 1.00 96.25 113 ASP A O 1
ATOM 927 N N . TYR A 1 114 ? -9.595 -6.841 18.903 1.00 96.56 114 TYR A N 1
ATOM 928 C CA . TYR A 1 114 ? -8.821 -5.800 18.225 1.00 96.56 114 TYR A CA 1
ATOM 929 C C . TYR A 1 114 ? -7.368 -5.682 18.729 1.00 96.56 114 TYR A C 1
ATOM 931 O O . TYR A 1 114 ? -6.545 -5.042 18.072 1.00 96.56 114 TYR A O 1
ATOM 939 N N . VAL A 1 115 ? -6.997 -6.306 19.854 1.00 96.19 115 VAL A N 1
ATOM 940 C CA . VAL A 1 115 ? -5.666 -6.152 20.483 1.00 96.19 115 VAL A CA 1
ATOM 941 C C . VAL A 1 115 ? -4.496 -6.533 19.557 1.00 96.19 115 VAL A C 1
ATOM 943 O O . VAL A 1 115 ? -3.502 -5.794 19.531 1.00 96.19 115 VAL A O 1
ATOM 946 N N . PRO A 1 116 ? -4.572 -7.609 18.745 1.00 98.19 116 PRO A N 1
ATOM 947 C CA . PRO A 1 116 ? -3.502 -7.967 17.819 1.00 98.19 116 PRO A CA 1
ATOM 948 C C . PRO A 1 116 ? -3.124 -6.852 16.836 1.00 98.19 116 PRO A C 1
ATOM 950 O O . PRO A 1 116 ? -1.944 -6.726 16.500 1.00 98.19 116 PRO A O 1
ATOM 953 N N . TYR A 1 117 ? -4.076 -6.012 16.409 1.00 98.38 117 TYR A N 1
ATOM 954 C CA . TYR A 1 117 ? -3.792 -4.893 15.504 1.00 98.38 117 TYR A CA 1
ATOM 955 C C . TYR A 1 117 ? -2.838 -3.883 16.133 1.00 98.38 117 TYR A C 1
ATOM 957 O O . TYR A 1 117 ? -1.885 -3.474 15.473 1.00 98.38 117 TYR A O 1
ATOM 965 N N . GLN A 1 118 ? -3.037 -3.530 17.409 1.00 98.06 118 GLN A N 1
ATOM 966 C CA . GLN A 1 118 ? -2.163 -2.581 18.107 1.00 98.06 118 GLN A CA 1
ATOM 967 C C . GLN A 1 118 ? -0.716 -3.057 18.077 1.00 98.06 118 GLN A C 1
ATOM 969 O O . GLN A 1 118 ? 0.188 -2.288 17.762 1.00 98.06 118 GLN A O 1
ATOM 974 N N . LYS A 1 119 ? -0.509 -4.346 18.367 1.00 97.75 119 LYS A N 1
ATOM 975 C CA . LYS A 1 119 ? 0.821 -4.945 18.365 1.00 97.75 119 LYS A CA 1
ATOM 976 C C . LYS A 1 119 ? 1.429 -4.933 16.964 1.00 97.75 119 LYS A C 1
ATOM 978 O O . LYS A 1 119 ? 2.569 -4.520 16.806 1.00 97.75 119 LYS A O 1
ATOM 983 N N . ILE A 1 120 ? 0.682 -5.363 15.946 1.00 98.12 120 ILE A N 1
ATOM 984 C CA . ILE A 1 120 ? 1.175 -5.421 14.561 1.00 98.12 120 ILE A CA 1
ATOM 985 C C . ILE A 1 120 ? 1.571 -4.028 14.056 1.00 98.12 120 ILE A C 1
ATOM 987 O O . ILE A 1 120 ? 2.660 -3.867 13.505 1.00 98.12 120 ILE A O 1
ATOM 991 N N . ILE A 1 121 ? 0.700 -3.037 14.254 1.00 98.50 121 ILE A N 1
ATOM 992 C CA . ILE A 1 121 ? 0.901 -1.668 13.773 1.00 98.50 121 ILE A CA 1
ATOM 993 C C . ILE A 1 121 ? 2.017 -0.991 14.576 1.00 98.50 121 ILE A C 1
ATOM 995 O O . ILE A 1 121 ? 2.921 -0.405 13.985 1.00 98.50 121 ILE A O 1
ATOM 999 N N . GLY A 1 122 ? 2.013 -1.128 15.905 1.00 98.06 122 GLY A N 1
ATOM 1000 C CA . GLY A 1 122 ? 3.048 -0.581 16.784 1.00 98.06 122 GLY A CA 1
ATOM 1001 C C . GLY A 1 122 ? 4.440 -1.152 16.499 1.00 98.06 122 GLY A C 1
ATOM 1002 O O . GLY A 1 122 ? 5.394 -0.389 16.346 1.00 98.06 122 GLY A O 1
ATOM 1003 N N . ASP A 1 123 ? 4.552 -2.477 16.335 1.00 97.44 123 ASP A N 1
ATOM 1004 C CA . ASP A 1 123 ? 5.814 -3.148 15.993 1.00 97.44 123 ASP A CA 1
ATOM 1005 C C . ASP A 1 123 ? 6.360 -2.669 14.634 1.00 97.44 123 ASP A C 1
ATOM 1007 O O . ASP A 1 123 ? 7.574 -2.548 14.460 1.00 97.44 123 ASP A O 1
ATOM 1011 N N . ALA A 1 124 ? 5.479 -2.406 13.662 1.00 97.31 124 ALA A N 1
ATOM 1012 C CA . ALA A 1 124 ? 5.865 -1.894 12.349 1.00 97.31 124 ALA A CA 1
ATOM 1013 C C . ALA A 1 124 ? 6.293 -0.419 12.412 1.00 97.31 124 ALA A C 1
ATOM 1015 O O . ALA A 1 124 ? 7.334 -0.071 11.857 1.00 97.31 124 ALA A O 1
ATOM 1016 N N . LEU A 1 125 ? 5.553 0.432 13.137 1.00 97.62 125 LEU A N 1
ATOM 1017 C CA . LEU A 1 125 ? 5.907 1.839 13.357 1.00 97.62 125 LEU A CA 1
ATOM 1018 C C . LEU A 1 125 ? 7.296 1.980 13.996 1.00 97.62 125 LEU A C 1
ATOM 1020 O O . LEU A 1 125 ? 8.096 2.805 13.556 1.00 97.62 125 LEU A O 1
ATOM 1024 N N . ALA A 1 126 ? 7.609 1.138 14.985 1.00 95.44 126 ALA A N 1
ATOM 1025 C CA . ALA A 1 126 ? 8.892 1.156 15.686 1.00 95.44 126 ALA A CA 1
ATOM 1026 C C . ALA A 1 126 ? 10.101 0.876 14.770 1.00 95.44 126 ALA A C 1
ATOM 1028 O O . ALA A 1 126 ? 11.204 1.336 15.059 1.00 95.44 126 ALA A O 1
ATOM 1029 N N . GLN A 1 127 ? 9.903 0.164 13.656 1.00 94.25 127 GLN A N 1
ATOM 1030 C CA . GLN A 1 127 ? 10.972 -0.188 12.712 1.00 94.25 127 GLN A CA 1
ATOM 1031 C C . GLN A 1 127 ? 11.247 0.904 11.669 1.00 94.25 127 GLN A C 1
ATOM 1033 O O . GLN A 1 127 ? 12.327 0.923 11.079 1.00 94.25 127 GLN A O 1
ATOM 1038 N N . ILE A 1 128 ? 10.307 1.832 11.449 1.00 94.50 128 ILE A N 1
ATOM 1039 C CA . ILE A 1 128 ? 10.404 2.873 10.411 1.00 94.50 128 ILE A CA 1
ATOM 1040 C C . ILE A 1 128 ? 11.685 3.717 10.538 1.00 94.50 128 ILE A C 1
ATOM 1042 O O . ILE A 1 128 ? 12.376 3.886 9.529 1.00 94.50 128 ILE A O 1
ATOM 1046 N N . PRO A 1 129 ? 12.055 4.248 11.725 1.00 91.81 129 PRO A N 1
ATOM 1047 C CA . PRO A 1 129 ? 13.227 5.111 11.839 1.00 91.81 129 PRO A CA 1
ATOM 1048 C C . PRO A 1 129 ? 14.528 4.420 11.446 1.00 91.81 129 PRO A C 1
ATOM 1050 O O . PRO A 1 129 ? 15.386 5.041 10.816 1.00 91.81 129 PRO A O 1
ATOM 1053 N N . GLU A 1 130 ? 14.681 3.154 11.828 1.00 89.44 130 GLU A N 1
ATOM 1054 C CA . GLU A 1 130 ? 15.873 2.370 11.525 1.00 89.44 130 GLU A CA 1
ATOM 1055 C C . GLU A 1 130 ? 15.903 2.008 10.039 1.00 89.44 130 GLU A C 1
ATOM 1057 O O . GLU A 1 130 ? 16.883 2.329 9.368 1.00 89.44 130 GLU A O 1
ATOM 1062 N N . ALA A 1 131 ? 14.791 1.500 9.492 1.00 88.69 131 ALA A N 1
ATOM 1063 C CA . ALA A 1 131 ? 14.663 1.151 8.076 1.00 88.69 131 ALA A CA 1
ATOM 1064 C C . ALA A 1 131 ? 15.080 2.305 7.143 1.00 88.69 131 ALA A C 1
ATOM 1066 O O . ALA A 1 131 ? 15.768 2.089 6.147 1.00 88.69 131 ALA A O 1
ATOM 1067 N N . ILE A 1 132 ? 14.726 3.544 7.500 1.00 84.00 132 ILE A N 1
ATOM 1068 C CA . ILE A 1 132 ? 15.082 4.753 6.741 1.00 84.00 132 ILE A CA 1
ATOM 1069 C C . ILE A 1 132 ? 16.537 5.167 6.966 1.00 84.00 132 ILE A C 1
ATOM 1071 O O . ILE A 1 132 ? 17.217 5.575 6.024 1.00 84.00 132 ILE A O 1
ATOM 1075 N N . SER A 1 133 ? 17.019 5.092 8.211 1.00 82.12 133 SER A N 1
ATOM 1076 C CA . SER A 1 133 ? 18.351 5.590 8.573 1.00 82.12 133 SER A CA 1
ATOM 1077 C C . SER A 1 133 ? 19.458 4.766 7.916 1.00 82.12 133 SER A C 1
ATOM 1079 O O . SER A 1 133 ? 20.397 5.345 7.370 1.00 82.12 133 SER A O 1
ATOM 1081 N N . ILE A 1 134 ? 19.332 3.434 7.954 1.00 78.69 134 ILE A N 1
ATOM 1082 C CA . ILE A 1 134 ? 20.337 2.504 7.419 1.00 78.69 134 ILE A CA 1
ATOM 1083 C C . ILE A 1 134 ? 19.983 1.949 6.036 1.00 78.69 134 ILE A C 1
ATOM 1085 O O . ILE A 1 134 ? 20.782 1.212 5.475 1.00 78.69 134 ILE A O 1
ATOM 1089 N N . SER A 1 135 ? 18.838 2.346 5.458 1.00 74.19 135 SER A N 1
ATOM 1090 C CA . SER A 1 135 ? 18.394 1.870 4.136 1.00 74.19 135 SER A CA 1
ATOM 1091 C C . SER A 1 135 ? 18.364 0.334 4.074 1.00 74.19 135 SER A C 1
ATOM 1093 O O . SER A 1 135 ? 18.930 -0.281 3.176 1.00 74.19 135 SER A O 1
ATOM 1095 N N . ASP A 1 136 ? 17.720 -0.286 5.066 1.00 77.75 136 ASP A N 1
ATOM 1096 C CA . ASP A 1 136 ? 17.689 -1.742 5.241 1.00 77.75 136 ASP A CA 1
ATOM 1097 C C . ASP A 1 136 ? 16.425 -2.348 4.610 1.00 77.75 136 ASP A C 1
ATOM 1099 O O . ASP A 1 136 ? 15.297 -2.147 5.079 1.00 77.75 136 ASP A O 1
ATOM 1103 N N . ALA A 1 137 ? 16.629 -3.127 3.545 1.00 80.50 137 ALA A N 1
ATOM 1104 C CA . ALA A 1 137 ? 15.566 -3.830 2.834 1.00 80.50 137 ALA A CA 1
ATOM 1105 C C . ALA A 1 137 ? 14.835 -4.860 3.717 1.00 80.50 137 ALA A C 1
ATOM 1107 O O . ALA A 1 137 ? 13.616 -5.004 3.619 1.00 80.50 137 ALA A O 1
ATOM 1108 N N . ALA A 1 138 ? 15.532 -5.551 4.623 1.00 82.12 138 ALA A N 1
ATOM 1109 C CA . ALA A 1 138 ? 14.928 -6.536 5.514 1.00 82.12 138 ALA A CA 1
ATOM 1110 C C . ALA A 1 138 ? 13.968 -5.882 6.517 1.00 82.12 138 ALA A C 1
ATOM 1112 O O . ALA A 1 138 ? 12.886 -6.421 6.776 1.00 82.12 138 ALA A O 1
ATOM 1113 N N . LEU A 1 139 ? 14.320 -4.710 7.054 1.00 86.06 139 LEU A N 1
ATOM 1114 C CA . LEU A 1 139 ? 13.413 -3.923 7.898 1.00 86.06 139 LEU A CA 1
ATOM 1115 C C . LEU A 1 139 ? 12.222 -3.383 7.098 1.00 86.06 139 LEU A C 1
ATOM 1117 O O . LEU A 1 139 ? 11.080 -3.525 7.538 1.00 86.06 139 LEU A O 1
ATOM 1121 N N . ALA A 1 140 ? 12.454 -2.857 5.893 1.00 88.00 140 ALA A N 1
ATOM 1122 C CA . ALA A 1 140 ? 11.382 -2.397 5.009 1.00 88.00 140 ALA A CA 1
ATOM 1123 C C . ALA A 1 140 ? 10.350 -3.507 4.721 1.00 88.00 140 ALA A C 1
ATOM 1125 O O . ALA A 1 140 ? 9.140 -3.284 4.780 1.00 88.00 140 ALA A O 1
ATOM 1126 N N . LEU A 1 141 ? 10.810 -4.744 4.517 1.00 84.56 141 LEU A N 1
ATOM 1127 C CA . LEU A 1 141 ? 9.940 -5.905 4.316 1.00 84.56 141 LEU A CA 1
ATOM 1128 C C . LEU A 1 141 ? 9.152 -6.302 5.555 1.00 84.56 141 LEU A C 1
ATOM 1130 O O . LEU A 1 141 ? 8.004 -6.735 5.441 1.00 84.56 141 LEU A O 1
ATOM 1134 N N . LYS A 1 142 ? 9.756 -6.205 6.741 1.00 88.06 142 LYS A N 1
ATOM 1135 C CA . LYS A 1 142 ? 9.038 -6.471 7.990 1.00 88.06 142 LYS A CA 1
ATOM 1136 C C . LYS A 1 142 ? 7.889 -5.481 8.172 1.00 88.06 142 LYS A C 1
ATOM 1138 O O . LYS A 1 142 ? 6.807 -5.922 8.556 1.00 88.06 142 LYS A O 1
ATOM 1143 N N . ILE A 1 143 ? 8.094 -4.210 7.820 1.00 93.56 143 ILE A N 1
ATOM 1144 C CA . ILE A 1 143 ? 7.042 -3.184 7.804 1.00 93.56 143 ILE A CA 1
ATOM 1145 C C . ILE A 1 143 ? 5.954 -3.561 6.787 1.00 93.56 143 ILE A C 1
ATOM 1147 O O . ILE A 1 143 ? 4.782 -3.635 7.147 1.00 93.56 143 ILE A O 1
ATOM 1151 N N . CYS A 1 144 ? 6.332 -3.915 5.553 1.00 89.69 144 CYS A N 1
ATOM 1152 C CA . CYS A 1 144 ? 5.390 -4.361 4.519 1.00 89.69 144 CYS A CA 1
ATOM 1153 C C . CYS A 1 144 ? 4.509 -5.548 4.942 1.00 89.69 144 CYS A C 1
ATOM 1155 O O . CYS A 1 144 ? 3.357 -5.651 4.538 1.00 89.69 144 CYS A O 1
ATOM 1157 N N . ARG A 1 145 ? 5.040 -6.469 5.754 1.00 88.75 145 ARG A N 1
ATOM 1158 C CA . ARG A 1 145 ? 4.303 -7.651 6.236 1.00 88.75 145 ARG A CA 1
ATOM 1159 C C . ARG A 1 145 ? 3.206 -7.316 7.253 1.00 88.75 145 ARG A C 1
ATOM 1161 O O . ARG A 1 145 ? 2.489 -8.234 7.652 1.00 88.75 145 ARG A O 1
ATOM 1168 N N . ALA A 1 146 ? 3.094 -6.069 7.711 1.00 93.00 146 ALA A N 1
ATOM 1169 C CA . ALA A 1 146 ? 2.010 -5.648 8.591 1.00 93.00 146 ALA A CA 1
ATOM 1170 C C . ALA A 1 146 ? 0.642 -5.757 7.898 1.00 93.00 146 ALA A C 1
ATOM 1172 O O . ALA A 1 146 ? -0.266 -6.317 8.508 1.00 93.00 146 ALA A O 1
ATOM 1173 N N . GLU A 1 147 ? 0.537 -5.341 6.628 1.00 95.00 147 GLU A N 1
ATOM 1174 C CA . GLU A 1 147 ? -0.703 -5.394 5.829 1.00 95.00 147 GLU A CA 1
ATOM 1175 C C . GLU A 1 147 ? -1.287 -6.809 5.786 1.00 95.00 147 GLU A C 1
ATOM 1177 O O . GLU A 1 147 ? -2.381 -7.048 6.283 1.00 95.00 147 GLU A O 1
ATOM 1182 N N . ALA A 1 148 ? -0.505 -7.799 5.355 1.00 88.44 148 ALA A N 1
ATOM 1183 C CA . ALA A 1 148 ? -1.006 -9.167 5.240 1.00 88.44 148 ALA A CA 1
ATOM 1184 C C . ALA A 1 148 ? -1.513 -9.745 6.577 1.00 88.44 148 ALA A C 1
ATOM 1186 O O . ALA A 1 148 ? -2.387 -10.619 6.601 1.00 88.44 148 ALA A O 1
ATOM 1187 N N . LYS A 1 149 ? -0.958 -9.282 7.707 1.00 94.50 149 LYS A N 1
ATOM 1188 C CA . LYS A 1 149 ? -1.421 -9.676 9.043 1.00 94.50 149 LYS A CA 1
ATOM 1189 C C . LYS A 1 149 ? -2.721 -8.961 9.413 1.00 94.50 149 LYS A C 1
ATOM 1191 O O . LYS A 1 149 ? -3.627 -9.625 9.915 1.00 94.50 149 LYS A O 1
ATOM 1196 N N . THR A 1 150 ? -2.826 -7.653 9.169 1.00 96.81 150 THR A N 1
ATOM 1197 C CA . THR A 1 150 ? -4.048 -6.878 9.439 1.00 96.81 150 THR A CA 1
ATOM 1198 C C . THR A 1 150 ? -5.205 -7.311 8.543 1.00 96.81 150 THR A C 1
ATOM 1200 O O . THR A 1 150 ? -6.312 -7.474 9.047 1.00 96.81 150 THR A O 1
ATOM 1203 N N . ASP A 1 151 ? -4.946 -7.623 7.272 1.00 95.50 151 ASP A N 1
ATOM 1204 C CA . ASP A 1 151 ? -5.927 -8.132 6.305 1.00 95.50 151 ASP A CA 1
ATOM 1205 C C . ASP A 1 151 ? -6.548 -9.450 6.752 1.00 95.50 151 ASP A C 1
ATOM 1207 O O . ASP A 1 151 ? -7.762 -9.654 6.677 1.00 95.50 151 ASP A O 1
ATOM 1211 N N . LYS A 1 152 ? -5.711 -10.368 7.248 1.00 96.06 152 LYS A N 1
ATOM 1212 C CA . LYS A 1 152 ? -6.174 -11.667 7.741 1.00 96.06 152 LYS A CA 1
ATOM 1213 C C . LYS A 1 152 ? -7.114 -11.502 8.935 1.00 96.06 152 LYS A C 1
ATOM 1215 O O . LYS A 1 152 ? -8.149 -12.164 8.986 1.00 96.06 152 LYS A O 1
ATOM 1220 N N . LEU A 1 153 ? -6.752 -10.635 9.881 1.00 97.44 153 LEU A N 1
ATOM 1221 C CA . LEU A 1 153 ? -7.608 -10.315 11.023 1.00 97.44 153 LEU A CA 1
ATOM 1222 C C . LEU A 1 153 ? -8.895 -9.624 10.558 1.00 97.44 153 LEU A C 1
ATOM 1224 O O . LEU A 1 153 ? -9.978 -9.953 11.033 1.00 97.44 153 LEU A O 1
ATOM 1228 N N . TYR A 1 154 ? -8.792 -8.718 9.585 1.00 97.81 154 TYR A N 1
ATOM 1229 C CA . TYR A 1 154 ? -9.920 -7.938 9.087 1.00 97.81 154 TYR A CA 1
ATOM 1230 C C . TYR A 1 154 ? -10.963 -8.833 8.428 1.00 97.81 154 TYR A C 1
ATOM 1232 O O . TYR A 1 154 ? -12.148 -8.737 8.739 1.00 97.81 154 TYR A O 1
ATOM 1240 N N . ALA A 1 155 ? -10.527 -9.782 7.597 1.00 96.56 155 ALA A N 1
ATOM 1241 C CA . ALA A 1 155 ? -11.415 -10.760 6.982 1.00 96.56 155 ALA A CA 1
ATOM 1242 C C . ALA A 1 155 ? -12.202 -11.580 8.024 1.00 96.56 155 ALA A C 1
ATOM 1244 O O . ALA A 1 155 ? -13.395 -11.828 7.833 1.00 96.56 155 ALA A O 1
ATOM 1245 N N . ALA A 1 156 ? -11.558 -11.968 9.132 1.00 97.19 156 ALA A N 1
ATOM 1246 C CA . ALA A 1 156 ? -12.211 -12.694 10.219 1.00 97.19 156 ALA A CA 1
ATOM 1247 C C . ALA A 1 156 ? -13.254 -11.821 10.940 1.00 97.19 156 ALA A C 1
ATOM 1249 O O . ALA A 1 156 ? -14.415 -12.222 11.040 1.00 97.19 156 ALA A O 1
ATOM 1250 N N . HIS A 1 157 ? -12.876 -10.610 11.363 1.00 97.94 157 HIS A N 1
ATOM 1251 C CA . HIS A 1 157 ? -13.775 -9.695 12.075 1.00 97.94 157 HIS A CA 1
ATOM 1252 C C . HIS A 1 157 ? -14.960 -9.249 11.218 1.00 97.94 157 HIS A C 1
ATOM 1254 O O . HIS A 1 157 ? -16.097 -9.276 11.678 1.00 97.94 157 HIS A O 1
ATOM 1260 N N . ILE A 1 158 ? -14.746 -8.933 9.939 1.00 96.69 158 ILE A N 1
ATOM 1261 C CA . ILE A 1 158 ? -15.842 -8.571 9.030 1.00 96.69 158 ILE A CA 1
ATOM 1262 C C . ILE A 1 158 ? -16.824 -9.724 8.841 1.00 96.69 158 ILE A C 1
ATOM 1264 O O . ILE A 1 158 ? -18.028 -9.489 8.742 1.00 96.69 158 ILE A O 1
ATOM 1268 N N . SER A 1 159 ? -16.343 -10.968 8.792 1.00 97.12 159 SER A N 1
ATOM 1269 C CA . SER A 1 159 ? -17.237 -12.124 8.722 1.00 97.12 159 SER A CA 1
ATOM 1270 C C . SER A 1 159 ? -18.098 -12.252 9.981 1.00 97.12 159 SER A C 1
ATOM 1272 O O . SER A 1 159 ? -19.283 -12.563 9.865 1.00 97.12 159 SER A O 1
ATOM 1274 N N . GLN A 1 160 ? -17.525 -12.002 11.162 1.00 97.25 160 GLN A N 1
ATOM 1275 C CA . GLN A 1 160 ? -18.247 -12.031 12.438 1.00 97.25 160 GLN A CA 1
ATOM 1276 C C . GLN A 1 160 ? -19.279 -10.898 12.522 1.00 97.25 160 GLN A C 1
ATOM 1278 O O . GLN A 1 160 ? -20.465 -11.176 12.676 1.00 97.25 160 GLN A O 1
ATOM 1283 N N . ILE A 1 161 ? -18.862 -9.651 12.275 1.00 97.31 161 ILE A N 1
ATOM 1284 C CA . ILE A 1 161 ? -19.731 -8.461 12.292 1.00 97.31 161 ILE A CA 1
ATOM 1285 C C . ILE A 1 161 ? -20.898 -8.612 11.310 1.00 97.31 161 ILE A C 1
ATOM 1287 O O . ILE A 1 161 ? -22.040 -8.310 11.643 1.00 97.31 161 ILE A O 1
ATOM 1291 N N . LYS A 1 162 ? -20.657 -9.142 10.101 1.00 96.62 162 LYS A N 1
ATOM 1292 C CA . LYS A 1 162 ? -21.736 -9.445 9.142 1.00 96.62 162 LYS A CA 1
ATOM 1293 C C . LYS A 1 162 ? -22.719 -10.489 9.670 1.00 96.62 162 LYS A C 1
ATOM 1295 O O . LYS A 1 162 ? -23.897 -10.431 9.327 1.00 96.62 162 LYS A O 1
ATOM 1300 N N . GLY A 1 163 ? -22.240 -11.463 10.439 1.00 96.94 163 GLY A N 1
ATOM 1301 C CA . GLY A 1 163 ? -23.084 -12.443 11.114 1.00 96.94 163 GLY A CA 1
ATOM 1302 C C . GLY A 1 163 ? -23.979 -11.793 12.165 1.00 96.94 163 GLY A C 1
ATOM 1303 O O . GLY A 1 163 ? -25.171 -12.084 12.201 1.00 96.94 163 GLY A O 1
ATOM 1304 N N . ASP A 1 164 ? -23.428 -10.878 12.959 1.00 96.31 164 ASP A N 1
ATOM 1305 C CA . ASP A 1 164 ? -24.167 -10.173 14.010 1.00 96.31 164 ASP A CA 1
ATOM 1306 C C . ASP A 1 164 ? -25.168 -9.162 13.438 1.00 96.31 164 ASP A C 1
ATOM 1308 O O . ASP A 1 164 ? -26.322 -9.145 13.857 1.00 96.31 164 ASP A O 1
ATOM 1312 N N . LEU A 1 165 ? -24.801 -8.433 12.379 1.00 96.19 165 LEU A N 1
ATOM 1313 C CA . LEU A 1 165 ? -25.710 -7.521 11.671 1.00 96.19 165 LEU A CA 1
ATOM 1314 C C . LEU A 1 165 ? -26.968 -8.226 11.146 1.00 96.19 165 LEU A C 1
ATOM 1316 O O . LEU A 1 165 ? -28.049 -7.644 11.140 1.00 96.19 165 LEU A O 1
ATOM 1320 N N . ARG A 1 166 ? -26.8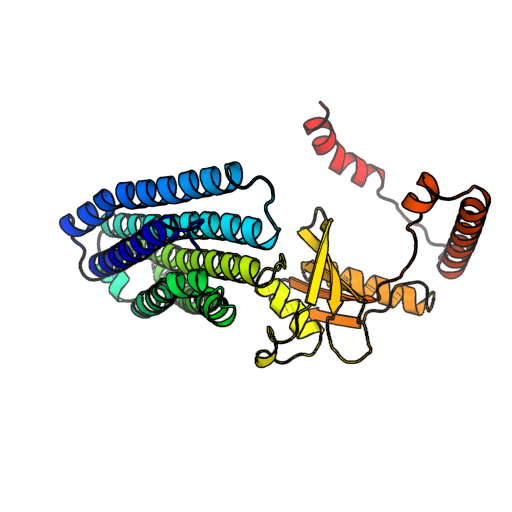59 -9.494 10.726 1.00 96.62 166 ARG A N 1
ATOM 1321 C CA . ARG A 1 166 ? -28.013 -10.284 10.255 1.00 96.62 166 ARG A CA 1
ATOM 1322 C C . ARG A 1 166 ? -29.011 -10.616 11.361 1.00 96.62 166 ARG A C 1
ATOM 1324 O O . ARG A 1 166 ? -30.145 -10.955 11.038 1.00 96.62 166 ARG A O 1
ATOM 1331 N N . LYS A 1 167 ? -28.603 -10.549 12.631 1.00 95.69 167 LYS A N 1
ATOM 1332 C CA . LYS A 1 167 ? -29.494 -10.763 13.781 1.00 95.69 167 LYS A CA 1
ATOM 1333 C C . LYS A 1 167 ? -30.389 -9.545 14.038 1.00 95.69 167 LYS A C 1
ATOM 1335 O O . LYS A 1 167 ? -31.454 -9.708 14.615 1.00 95.69 167 LYS A O 1
ATOM 1340 N N . GLY A 1 168 ? -29.992 -8.359 13.563 1.00 92.62 168 GLY A N 1
ATOM 1341 C CA . GLY A 1 168 ? -30.789 -7.129 13.643 1.00 92.62 168 GLY A CA 1
ATOM 1342 C C . GLY A 1 168 ? -30.689 -6.369 14.969 1.00 92.62 168 GLY A C 1
ATOM 1343 O O . GLY A 1 168 ? -31.462 -5.443 15.188 1.00 92.62 168 GLY A O 1
ATOM 1344 N N . GLU A 1 169 ? -29.749 -6.731 15.842 1.00 91.69 169 GLU A N 1
ATOM 1345 C CA . GLU A 1 169 ? -29.510 -6.075 17.134 1.00 91.69 169 GLU A CA 1
ATOM 1346 C C . GLU A 1 169 ? -28.282 -5.156 17.054 1.00 91.69 169 GLU A C 1
ATOM 1348 O O . GLU A 1 169 ? -27.320 -5.486 16.360 1.00 91.69 169 GLU A O 1
ATOM 1353 N N . ASN A 1 170 ? -28.296 -4.023 17.770 1.00 93.25 170 ASN A N 1
ATOM 1354 C CA . ASN A 1 170 ? -27.180 -3.061 17.848 1.00 93.25 170 ASN A CA 1
ATOM 1355 C C . ASN A 1 170 ? -26.610 -2.656 16.474 1.00 93.25 170 ASN A C 1
ATOM 1357 O O . ASN A 1 170 ? -25.397 -2.535 16.301 1.00 93.25 170 ASN A O 1
ATOM 1361 N N . THR A 1 171 ? -27.473 -2.493 15.467 1.00 94.56 171 THR A N 1
ATOM 1362 C CA . THR A 1 171 ? -27.044 -2.315 14.071 1.00 94.56 171 THR A CA 1
ATOM 1363 C C . THR A 1 171 ? -26.125 -1.115 13.884 1.00 94.56 171 THR A C 1
ATOM 1365 O O . THR A 1 171 ? -25.137 -1.221 13.161 1.00 94.56 171 THR A O 1
ATOM 1368 N N . ASP A 1 172 ? -26.411 -0.008 14.565 1.00 95.12 172 ASP A N 1
ATOM 1369 C CA . ASP A 1 172 ? -25.657 1.239 14.426 1.00 95.12 172 ASP A CA 1
ATOM 1370 C C . ASP A 1 172 ? -24.250 1.103 15.040 1.00 95.12 172 ASP A C 1
ATOM 1372 O O . ASP A 1 172 ? -23.250 1.422 14.391 1.00 95.12 172 ASP A O 1
ATOM 1376 N N . ASP A 1 173 ? -24.147 0.490 16.224 1.00 96.62 173 ASP A N 1
ATOM 1377 C CA . ASP A 1 173 ? -22.872 0.169 16.879 1.00 96.62 173 ASP A CA 1
ATOM 1378 C C . ASP A 1 173 ? -22.041 -0.847 16.076 1.00 96.62 173 ASP A C 1
ATOM 1380 O O . ASP A 1 173 ? -20.815 -0.737 15.984 1.00 96.62 173 ASP A O 1
ATOM 1384 N N . LEU A 1 174 ? -22.688 -1.832 15.446 1.00 97.44 174 LEU A N 1
ATOM 1385 C CA . LEU A 1 174 ? -22.024 -2.807 14.574 1.00 97.44 174 LEU A CA 1
ATOM 1386 C C . LEU A 1 174 ? -21.491 -2.163 13.286 1.00 97.44 174 LEU A C 1
ATOM 1388 O O . LEU A 1 174 ? -20.424 -2.549 12.796 1.00 97.44 174 LEU A O 1
ATOM 1392 N N . VAL A 1 175 ? -22.191 -1.164 12.741 1.00 97.00 175 VAL A N 1
ATOM 1393 C CA . VAL A 1 175 ? -21.688 -0.354 11.622 1.00 97.00 175 VAL A CA 1
ATOM 1394 C C . VAL A 1 175 ? -20.474 0.468 12.060 1.00 97.00 175 VAL A C 1
ATOM 1396 O O . VAL A 1 175 ? -19.470 0.479 11.343 1.00 97.00 175 VAL A O 1
ATOM 1399 N N . ALA A 1 176 ? -20.503 1.082 13.247 1.00 96.94 176 ALA A N 1
ATOM 1400 C CA . ALA A 1 176 ? -19.340 1.781 13.800 1.00 96.94 176 ALA A CA 1
ATOM 1401 C C . ALA A 1 176 ? -18.137 0.832 13.965 1.00 96.94 176 ALA A C 1
ATOM 1403 O O . ALA A 1 176 ? -17.020 1.155 13.550 1.00 96.94 176 ALA A O 1
ATOM 1404 N N . CYS A 1 177 ? -18.373 -0.387 14.463 1.00 97.69 177 CYS A N 1
ATOM 1405 C CA . CYS A 1 177 ? -17.363 -1.442 14.557 1.00 97.69 177 CYS A CA 1
ATOM 1406 C C . CYS A 1 177 ? -16.765 -1.784 13.181 1.00 97.69 177 CYS A C 1
ATOM 1408 O O . CYS A 1 177 ? -15.543 -1.861 13.044 1.00 97.69 177 CYS A O 1
ATOM 1410 N N . LEU A 1 178 ? -17.591 -1.926 12.136 1.00 97.44 178 LEU A N 1
ATOM 1411 C CA . LEU A 1 178 ? -17.119 -2.171 10.768 1.00 97.44 178 LEU A CA 1
ATOM 1412 C C . LEU A 1 178 ? -16.143 -1.082 10.300 1.00 97.44 178 LEU A C 1
ATOM 1414 O O . LEU A 1 178 ? -15.092 -1.407 9.740 1.00 97.44 178 LEU A O 1
ATOM 1418 N N . TYR A 1 179 ? -16.457 0.191 10.558 1.00 98.12 179 TYR A N 1
ATOM 1419 C CA . TYR A 1 179 ? -15.564 1.305 10.238 1.00 98.12 179 TYR A CA 1
ATOM 1420 C C . TYR A 1 179 ? -14.272 1.272 11.055 1.00 98.12 179 TYR A C 1
ATOM 1422 O O . TYR A 1 179 ? -13.203 1.459 10.481 1.00 98.12 179 TYR A O 1
ATOM 1430 N N . ILE A 1 180 ? -14.334 0.980 12.358 1.00 98.31 180 ILE A N 1
ATOM 1431 C CA . ILE A 1 180 ? -13.142 0.852 13.213 1.00 98.31 180 ILE A CA 1
ATOM 1432 C C . ILE A 1 180 ? -12.191 -0.215 12.660 1.00 98.31 180 ILE A C 1
ATOM 1434 O O . ILE A 1 180 ? -11.016 0.071 12.424 1.00 98.31 180 ILE A O 1
ATOM 1438 N N . PHE A 1 181 ? -12.693 -1.421 12.378 1.00 98.50 181 PHE A N 1
ATOM 1439 C CA . PHE A 1 181 ? -11.872 -2.494 11.808 1.00 98.50 181 PHE A CA 1
ATOM 1440 C C . PHE A 1 181 ? -11.359 -2.157 10.409 1.00 98.50 181 PHE A C 1
ATOM 1442 O O . PHE A 1 181 ? -10.233 -2.525 10.073 1.00 98.50 181 PHE A O 1
ATOM 1449 N N . HIS A 1 182 ? -12.141 -1.426 9.610 1.00 98.19 182 HIS A N 1
ATOM 1450 C CA . HIS A 1 182 ? -11.672 -0.924 8.325 1.00 98.19 182 HIS A CA 1
ATOM 1451 C C . HIS A 1 182 ? -10.512 0.059 8.504 1.00 98.19 182 HIS A C 1
ATOM 1453 O O . HIS A 1 182 ? -9.492 -0.093 7.848 1.00 98.19 182 HIS A O 1
ATOM 1459 N N . TYR A 1 183 ? -10.593 1.012 9.435 1.00 98.62 183 TYR A N 1
ATOM 1460 C CA . TYR A 1 183 ? -9.490 1.937 9.704 1.00 98.62 183 TYR A CA 1
ATOM 1461 C C . TYR A 1 183 ? -8.224 1.225 10.201 1.00 98.62 183 TYR A C 1
ATOM 1463 O O . TYR A 1 183 ? -7.127 1.602 9.796 1.00 98.62 183 TYR A O 1
ATOM 1471 N N . LEU A 1 184 ? -8.353 0.170 11.012 1.00 98.56 184 LEU A N 1
ATOM 1472 C CA . LEU A 1 184 ? -7.212 -0.652 11.435 1.00 98.56 184 LEU A CA 1
ATOM 1473 C C . LEU A 1 184 ? -6.551 -1.402 10.262 1.00 98.56 184 LEU A C 1
ATOM 1475 O O . LEU A 1 184 ? -5.326 -1.508 10.216 1.00 98.56 184 LEU A O 1
ATOM 1479 N N . GLU A 1 185 ? -7.331 -1.893 9.298 1.00 98.00 185 GLU A N 1
ATOM 1480 C CA . GLU A 1 185 ? -6.809 -2.475 8.051 1.00 98.00 185 GLU A CA 1
ATOM 1481 C C . GLU A 1 185 ? -6.141 -1.412 7.163 1.00 98.00 185 GLU A C 1
ATOM 1483 O O . GLU A 1 185 ? -5.004 -1.592 6.727 1.00 98.00 185 GLU A O 1
ATOM 1488 N N . ARG A 1 186 ? -6.760 -0.234 7.029 1.00 98.44 186 ARG A N 1
ATOM 1489 C CA . ARG A 1 186 ? -6.204 0.921 6.312 1.00 98.44 186 ARG A CA 1
ATOM 1490 C C . ARG A 1 186 ? -4.864 1.407 6.879 1.00 98.44 186 ARG A C 1
ATOM 1492 O O . ARG A 1 186 ? -4.046 1.939 6.122 1.00 98.44 186 ARG A O 1
ATOM 1499 N N . MET A 1 187 ? -4.621 1.247 8.184 1.00 98.62 187 MET A N 1
ATOM 1500 C CA . MET A 1 187 ? -3.306 1.491 8.795 1.00 98.62 187 MET A CA 1
ATOM 1501 C C . MET A 1 187 ? -2.262 0.473 8.311 1.00 98.62 187 MET A C 1
ATOM 1503 O O . MET A 1 187 ? -1.120 0.853 8.056 1.00 98.62 187 MET A O 1
ATOM 1507 N N . GLY A 1 188 ? -2.646 -0.795 8.134 1.00 97.44 188 GLY A N 1
ATOM 1508 C CA . GLY A 1 188 ? -1.809 -1.830 7.520 1.00 97.44 188 GLY A CA 1
ATOM 1509 C C . GLY A 1 188 ? -1.390 -1.470 6.094 1.00 97.44 188 GLY A C 1
ATOM 1510 O O . GLY A 1 188 ? -0.200 -1.483 5.784 1.00 97.44 188 GLY A O 1
ATOM 1511 N N . ASP A 1 189 ? -2.337 -1.028 5.265 1.00 95.62 189 ASP A N 1
ATOM 1512 C CA . ASP A 1 189 ? -2.073 -0.500 3.918 1.00 95.62 189 ASP A CA 1
ATOM 1513 C C . ASP A 1 189 ? -1.075 0.671 3.920 1.00 95.62 189 ASP A C 1
ATOM 1515 O O . ASP A 1 189 ? -0.163 0.751 3.092 1.00 95.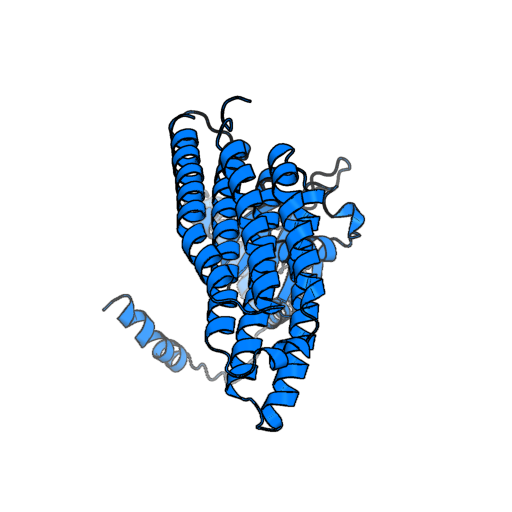62 189 ASP A O 1
ATOM 1519 N N . ALA A 1 190 ? -1.252 1.616 4.849 1.00 97.94 190 ALA A N 1
ATOM 1520 C CA . ALA A 1 190 ? -0.353 2.757 4.988 1.00 97.94 190 ALA A CA 1
ATOM 1521 C C . ALA A 1 190 ? 1.070 2.302 5.358 1.00 97.94 190 ALA A C 1
ATOM 1523 O O . ALA A 1 190 ? 2.043 2.816 4.800 1.00 97.94 190 ALA A O 1
ATOM 1524 N N . LEU A 1 191 ? 1.201 1.295 6.227 1.00 97.94 191 LEU A N 1
ATOM 1525 C CA . LEU A 1 191 ? 2.483 0.669 6.554 1.00 97.94 191 LEU A CA 1
ATOM 1526 C C . LEU A 1 191 ? 3.098 -0.055 5.351 1.00 97.94 191 LEU A C 1
ATOM 1528 O O . LEU A 1 191 ? 4.301 0.077 5.132 1.00 97.94 191 LEU A O 1
ATOM 1532 N N . GLN A 1 192 ? 2.312 -0.752 4.524 1.00 94.31 192 GLN A N 1
ATOM 1533 C CA . GLN A 1 192 ? 2.836 -1.332 3.285 1.00 94.31 192 GLN A CA 1
ATOM 1534 C C . GLN A 1 192 ? 3.406 -0.255 2.361 1.00 94.31 192 GLN A C 1
ATOM 1536 O O . GLN A 1 192 ? 4.526 -0.407 1.881 1.00 94.31 192 GLN A O 1
ATOM 1541 N N . ASN A 1 193 ? 2.699 0.862 2.171 1.00 94.81 193 ASN A N 1
ATOM 1542 C CA . ASN A 1 193 ? 3.208 1.971 1.361 1.00 94.81 193 ASN A CA 1
ATOM 1543 C C . ASN A 1 193 ? 4.514 2.553 1.929 1.00 94.81 193 ASN A C 1
ATOM 1545 O O . ASN A 1 193 ? 5.407 2.918 1.165 1.00 94.81 193 ASN A O 1
ATOM 1549 N N . ILE A 1 194 ? 4.639 2.636 3.259 1.00 95.44 194 ILE A N 1
ATOM 1550 C CA . ILE A 1 194 ? 5.876 3.057 3.936 1.00 95.44 194 ILE A CA 1
ATOM 1551 C C . ILE A 1 194 ? 7.008 2.079 3.624 1.00 95.44 194 ILE A C 1
ATOM 1553 O O . ILE A 1 194 ? 8.069 2.503 3.171 1.00 95.44 194 ILE A O 1
ATOM 1557 N N . GLY A 1 195 ? 6.786 0.781 3.832 1.00 92.25 195 GLY A N 1
ATOM 1558 C CA . GLY A 1 195 ? 7.793 -0.243 3.573 1.00 92.25 195 GLY A CA 1
ATOM 1559 C C . GLY A 1 195 ? 8.215 -0.288 2.101 1.00 92.25 195 GLY A C 1
ATOM 1560 O O . GLY A 1 195 ? 9.408 -0.297 1.816 1.00 92.25 195 GLY A O 1
ATOM 1561 N N . GLU A 1 196 ? 7.270 -0.213 1.159 1.00 90.00 196 GLU A N 1
ATOM 1562 C CA . GLU A 1 196 ? 7.552 -0.156 -0.283 1.00 90.00 196 GLU A CA 1
ATOM 1563 C C . GLU A 1 196 ? 8.350 1.100 -0.662 1.00 90.00 196 GLU A C 1
ATOM 1565 O O . GLU A 1 196 ? 9.263 1.029 -1.483 1.00 90.00 196 GLU A O 1
ATOM 1570 N N . ALA A 1 197 ? 8.057 2.249 -0.045 1.00 91.50 197 ALA A N 1
ATOM 1571 C CA . ALA A 1 197 ? 8.800 3.481 -0.285 1.00 91.50 197 ALA A CA 1
ATOM 1572 C C . ALA A 1 197 ? 10.250 3.396 0.209 1.00 91.50 197 ALA A C 1
ATOM 1574 O O . ALA A 1 197 ? 11.157 3.840 -0.495 1.00 91.50 197 ALA A O 1
ATOM 1575 N N . VAL A 1 198 ? 10.474 2.818 1.395 1.00 89.75 198 VAL A N 1
ATOM 1576 C CA . VAL A 1 198 ? 11.829 2.595 1.919 1.00 89.75 198 VAL A CA 1
ATOM 1577 C C . VAL A 1 198 ? 12.574 1.613 1.027 1.00 89.75 198 VAL A C 1
ATOM 1579 O O . VAL A 1 198 ? 13.663 1.927 0.564 1.00 89.75 198 VAL A O 1
ATOM 1582 N N . LEU A 1 199 ? 11.963 0.472 0.718 1.00 85.19 199 LEU A N 1
ATOM 1583 C CA . LEU A 1 199 ? 12.542 -0.573 -0.122 1.00 85.19 199 LEU A CA 1
ATOM 1584 C C . LEU A 1 199 ? 12.941 -0.052 -1.502 1.00 85.19 199 LEU A C 1
ATOM 1586 O O . LEU A 1 199 ? 14.035 -0.342 -1.981 1.00 85.19 199 LEU A O 1
ATOM 1590 N N . TYR A 1 200 ? 12.098 0.789 -2.098 1.00 83.06 200 TYR A N 1
ATOM 1591 C CA . TYR A 1 200 ? 12.407 1.486 -3.338 1.00 83.06 200 TYR A CA 1
ATOM 1592 C C . TYR A 1 200 ? 13.651 2.376 -3.223 1.00 83.06 200 TYR A C 1
ATOM 1594 O O . TYR A 1 200 ? 14.479 2.390 -4.128 1.00 83.06 200 TYR A O 1
ATOM 1602 N N . ALA A 1 201 ? 13.803 3.122 -2.126 1.00 84.69 201 ALA A N 1
ATOM 1603 C CA . ALA A 1 201 ? 14.981 3.965 -1.927 1.00 84.69 201 ALA A CA 1
ATOM 1604 C C . ALA A 1 201 ? 16.278 3.156 -1.746 1.00 84.69 201 ALA A C 1
ATOM 1606 O O . ALA A 1 201 ? 17.352 3.674 -2.050 1.00 84.69 201 ALA A O 1
ATOM 1607 N N . VAL A 1 202 ? 16.187 1.906 -1.272 1.00 78.69 202 VAL A N 1
ATOM 1608 C CA . VAL A 1 202 ? 17.335 0.989 -1.158 1.00 78.69 202 VAL A CA 1
ATOM 1609 C C . VAL A 1 202 ? 17.690 0.369 -2.509 1.00 78.69 202 VAL A C 1
ATOM 1611 O O . VAL A 1 202 ? 18.854 0.352 -2.895 1.00 78.69 202 VAL A O 1
ATOM 1614 N N . THR A 1 203 ? 16.683 -0.150 -3.211 1.00 72.50 203 THR A N 1
ATOM 1615 C CA . THR A 1 203 ? 16.852 -1.018 -4.389 1.00 72.50 203 THR A CA 1
ATOM 1616 C C . THR A 1 203 ? 16.903 -0.240 -5.702 1.00 72.50 203 THR A C 1
ATOM 1618 O O . THR A 1 203 ? 17.517 -0.687 -6.661 1.00 72.50 203 THR A O 1
ATOM 1621 N N . GLY A 1 204 ? 16.282 0.944 -5.764 1.00 70.56 204 GLY A N 1
ATOM 1622 C CA . GLY A 1 204 ? 16.137 1.739 -6.989 1.00 70.56 204 GLY A CA 1
ATOM 1623 C C . GLY A 1 204 ? 15.053 1.227 -7.953 1.00 70.56 204 GLY A C 1
ATOM 1624 O O . GLY A 1 204 ? 14.801 1.867 -8.984 1.00 70.56 204 GLY A O 1
ATOM 1625 N N . GLU A 1 205 ? 14.388 0.118 -7.618 1.00 67.56 205 GLU A N 1
ATOM 1626 C CA . GLU A 1 205 ? 13.422 -0.592 -8.461 1.00 67.56 205 GLU A CA 1
ATOM 1627 C C . GLU A 1 205 ? 11.971 -0.248 -8.102 1.00 67.56 205 GLU A C 1
ATOM 1629 O O . GLU A 1 205 ? 11.519 -0.495 -6.985 1.00 67.56 205 GLU A O 1
ATOM 1634 N N . LYS A 1 206 ? 11.183 0.269 -9.061 1.00 67.50 206 LYS A N 1
ATOM 1635 C CA . LYS A 1 206 ? 9.759 0.641 -8.868 1.00 67.50 206 LYS A CA 1
ATOM 1636 C C . LYS A 1 206 ? 8.813 -0.573 -8.844 1.00 67.50 206 LYS A C 1
ATOM 1638 O O . LYS A 1 206 ? 7.801 -0.573 -9.546 1.00 67.50 206 LYS A O 1
ATOM 1643 N N . LEU A 1 207 ? 9.111 -1.586 -8.038 1.00 69.81 207 LEU A N 1
ATOM 1644 C CA . LEU A 1 207 ? 8.230 -2.731 -7.815 1.00 69.81 207 LEU A CA 1
ATOM 1645 C C . LEU A 1 207 ? 7.459 -2.577 -6.503 1.00 69.81 207 LEU A C 1
ATOM 1647 O O . LEU A 1 207 ? 8.040 -2.359 -5.442 1.00 69.81 207 LEU A O 1
ATOM 1651 N N . LYS A 1 208 ? 6.136 -2.746 -6.559 1.00 75.69 208 LYS A N 1
ATOM 1652 C CA . LYS A 1 208 ? 5.343 -3.019 -5.351 1.00 75.69 208 LYS A CA 1
ATOM 1653 C C . LYS A 1 208 ? 5.741 -4.377 -4.780 1.00 75.69 208 LYS A C 1
ATOM 1655 O O . LYS A 1 208 ? 6.150 -5.264 -5.529 1.00 75.69 208 LYS A O 1
ATOM 1660 N N . LEU A 1 209 ? 5.520 -4.611 -3.486 1.00 75.56 209 LEU A N 1
ATOM 1661 C CA . LEU A 1 209 ? 5.883 -5.881 -2.844 1.00 75.56 209 LEU A CA 1
ATOM 1662 C C . LEU A 1 209 ? 5.254 -7.086 -3.556 1.00 75.56 209 LEU A C 1
ATOM 1664 O O . LEU A 1 209 ? 5.888 -8.126 -3.716 1.00 75.56 209 LEU A O 1
ATOM 1668 N N . ARG A 1 210 ? 3.993 -6.951 -3.978 1.00 74.88 210 ARG A N 1
ATOM 1669 C CA . ARG A 1 210 ? 3.275 -8.006 -4.706 1.00 74.88 210 ARG A CA 1
ATOM 1670 C C . ARG A 1 210 ? 3.892 -8.268 -6.081 1.00 74.88 210 ARG A C 1
ATOM 1672 O O . ARG A 1 210 ? 4.061 -9.423 -6.449 1.00 74.88 210 ARG A O 1
ATOM 1679 N N . GLU A 1 211 ? 4.282 -7.216 -6.800 1.00 75.25 211 GLU A N 1
ATOM 1680 C CA . GLU A 1 211 ? 4.960 -7.323 -8.100 1.00 75.25 211 GLU A CA 1
ATOM 1681 C C . GLU A 1 211 ? 6.319 -8.002 -7.950 1.00 75.25 211 GLU A C 1
ATOM 1683 O O . GLU A 1 211 ? 6.645 -8.897 -8.721 1.00 75.25 211 GLU A O 1
ATOM 1688 N N . HIS A 1 212 ? 7.053 -7.641 -6.902 1.00 75.19 212 HIS A N 1
ATOM 1689 C CA . HIS A 1 212 ? 8.334 -8.236 -6.575 1.00 75.19 212 HIS A CA 1
ATO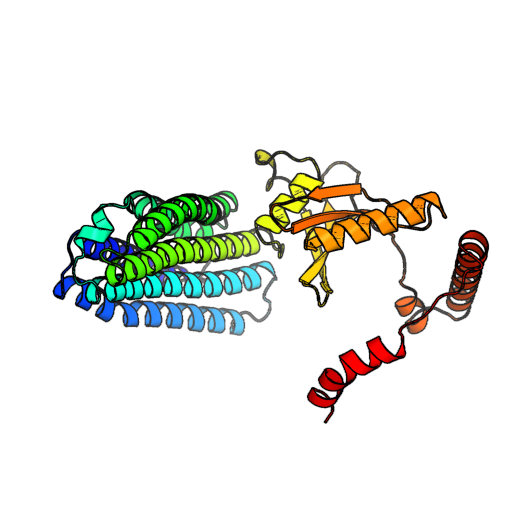M 1690 C C . HIS A 1 212 ? 8.214 -9.727 -6.234 1.00 75.19 212 HIS A C 1
ATOM 1692 O O . HIS A 1 212 ? 8.917 -10.563 -6.793 1.00 75.19 212 HIS A O 1
ATOM 1698 N N . LYS A 1 213 ? 7.257 -10.098 -5.376 1.00 74.44 213 LYS A N 1
ATOM 1699 C CA . LYS A 1 213 ? 6.956 -11.509 -5.089 1.00 74.44 213 LYS A CA 1
ATOM 1700 C C . LYS A 1 213 ? 6.574 -12.276 -6.349 1.00 74.44 213 LYS A C 1
ATOM 1702 O O . LYS A 1 213 ? 7.010 -13.406 -6.519 1.00 74.44 213 LYS A O 1
ATOM 1707 N N . ALA A 1 214 ? 5.763 -11.676 -7.218 1.00 74.56 214 ALA A N 1
ATOM 1708 C CA . ALA A 1 214 ? 5.334 -12.314 -8.452 1.00 74.56 214 ALA A CA 1
ATOM 1709 C C . ALA A 1 214 ? 6.510 -12.523 -9.421 1.00 74.56 214 ALA A C 1
ATOM 1711 O O . ALA A 1 214 ? 6.604 -13.587 -10.025 1.00 74.56 214 ALA A O 1
ATOM 1712 N N . LEU A 1 215 ? 7.436 -11.560 -9.508 1.00 75.75 215 LEU A N 1
ATOM 1713 C CA . LEU A 1 215 ? 8.680 -11.695 -10.264 1.00 75.75 215 LEU A CA 1
ATOM 1714 C C . LEU A 1 215 ? 9.565 -12.816 -9.699 1.00 75.75 215 LEU A C 1
ATOM 1716 O O . LEU A 1 215 ? 9.948 -13.713 -10.440 1.00 75.75 215 LEU A O 1
ATOM 1720 N N . HIS A 1 216 ? 9.821 -12.841 -8.390 1.00 73.88 216 HIS A N 1
ATOM 1721 C CA . HIS A 1 216 ? 10.640 -13.892 -7.768 1.00 73.88 216 HIS A CA 1
ATOM 1722 C C . HIS A 1 216 ? 10.023 -15.282 -7.859 1.00 73.88 216 HIS A C 1
ATOM 1724 O O . HIS A 1 216 ? 10.714 -16.254 -8.168 1.00 73.88 216 HIS A O 1
ATOM 1730 N N . ALA A 1 217 ? 8.713 -15.379 -7.625 1.00 71.06 217 ALA A N 1
ATOM 1731 C CA . ALA A 1 217 ? 7.979 -16.618 -7.813 1.00 71.06 217 ALA A CA 1
ATOM 1732 C C . ALA A 1 217 ? 8.069 -17.082 -9.268 1.00 71.06 217 ALA A C 1
ATOM 1734 O O . ALA A 1 217 ? 8.134 -18.291 -9.507 1.00 71.06 217 ALA A O 1
ATOM 1735 N N . ALA A 1 218 ? 8.075 -16.143 -10.222 1.00 71.06 218 ALA A N 1
ATOM 1736 C CA . ALA A 1 218 ? 8.228 -16.463 -11.628 1.00 71.06 218 ALA A CA 1
ATOM 1737 C C . ALA A 1 218 ? 9.665 -16.909 -11.982 1.00 71.06 218 ALA A C 1
ATOM 1739 O O . ALA A 1 218 ? 9.869 -17.793 -12.799 1.00 71.06 218 ALA A O 1
ATOM 1740 N N . LEU A 1 219 ? 10.673 -16.371 -11.302 1.00 72.00 219 LEU A N 1
ATOM 1741 C CA . LEU A 1 219 ? 12.073 -16.779 -11.462 1.00 72.00 219 LEU A CA 1
ATOM 1742 C C . LEU A 1 219 ? 12.437 -18.063 -10.687 1.00 72.00 219 LEU A C 1
ATOM 1744 O O . LEU A 1 219 ? 13.598 -18.462 -10.665 1.00 72.00 219 LEU A O 1
ATOM 1748 N N . GLY A 1 220 ? 11.469 -18.714 -10.029 1.00 64.94 220 GLY A N 1
ATOM 1749 C CA . GLY A 1 220 ? 11.681 -19.976 -9.308 1.00 64.94 220 GLY A CA 1
ATOM 1750 C C . GLY A 1 220 ? 12.514 -19.854 -8.024 1.00 64.94 220 GLY A C 1
ATOM 1751 O O . GLY A 1 220 ? 13.055 -20.854 -7.553 1.00 64.94 220 GLY A O 1
ATOM 1752 N N . GLN A 1 221 ? 12.629 -18.654 -7.446 1.00 63.97 221 GLN A N 1
ATOM 1753 C CA . GLN A 1 221 ? 13.476 -18.398 -6.274 1.00 63.97 221 GLN A CA 1
ATOM 1754 C C . GLN A 1 221 ? 12.720 -18.526 -4.950 1.00 63.97 221 GLN A C 1
ATOM 1756 O O . GLN A 1 221 ? 11.520 -18.265 -4.865 1.00 63.97 221 GLN A O 1
ATOM 1761 N N . LYS A 1 222 ? 13.437 -18.936 -3.893 1.00 57.22 222 LYS A N 1
ATOM 1762 C CA . LYS A 1 222 ? 12.887 -19.028 -2.533 1.00 57.22 222 LYS A CA 1
ATOM 1763 C C . LYS A 1 222 ? 12.727 -17.635 -1.922 1.00 57.22 222 LYS A C 1
ATOM 1765 O O . LYS A 1 222 ? 13.564 -16.763 -2.125 1.00 57.22 222 LYS A O 1
ATOM 1770 N N . ASP A 1 223 ? 11.714 -17.470 -1.070 1.00 55.75 223 ASP A N 1
ATOM 1771 C CA . ASP A 1 223 ? 11.434 -16.221 -0.338 1.00 55.75 223 ASP A CA 1
ATOM 1772 C C . ASP A 1 223 ? 12.630 -15.682 0.479 1.00 55.75 223 ASP A C 1
ATOM 1774 O O . ASP A 1 223 ? 12.683 -14.484 0.765 1.00 55.75 223 ASP A O 1
ATOM 1778 N N . SER A 1 224 ? 13.579 -16.543 0.882 1.00 51.25 224 SER A N 1
ATOM 1779 C CA . SER A 1 224 ? 14.795 -16.142 1.611 1.00 51.25 224 SER A CA 1
ATOM 1780 C C . SER A 1 224 ? 15.770 -15.336 0.757 1.00 51.25 224 SER A C 1
ATOM 1782 O O . SER A 1 224 ? 16.450 -14.464 1.289 1.00 51.25 224 SER A O 1
ATOM 1784 N N . ASP A 1 225 ? 15.790 -15.595 -0.551 1.00 55.59 225 ASP A N 1
ATOM 1785 C CA . ASP A 1 225 ? 16.750 -15.027 -1.506 1.00 55.59 225 ASP A CA 1
ATOM 1786 C C . ASP A 1 225 ? 16.136 -13.848 -2.269 1.00 55.59 225 ASP A C 1
ATOM 1788 O O . ASP A 1 225 ? 16.737 -13.285 -3.181 1.00 55.59 225 ASP A O 1
ATOM 1792 N N . MET A 1 226 ? 14.922 -13.451 -1.869 1.00 59.12 226 MET A N 1
ATOM 1793 C CA . MET A 1 226 ? 14.127 -12.445 -2.555 1.00 59.12 226 MET A CA 1
ATOM 1794 C C . MET A 1 226 ? 14.885 -11.119 -2.707 1.00 59.12 226 MET A C 1
ATOM 1796 O O . MET A 1 226 ? 14.665 -10.428 -3.671 1.00 59.12 226 MET A O 1
ATOM 1800 N N . TRP A 1 227 ? 15.821 -10.752 -1.833 1.00 57.09 227 TRP A N 1
ATOM 1801 C CA . TRP A 1 227 ? 16.534 -9.464 -1.960 1.00 57.09 227 TRP A CA 1
ATOM 1802 C C . TRP A 1 227 ? 18.054 -9.596 -1.965 1.00 57.09 227 TRP A C 1
ATOM 1804 O O . TRP A 1 227 ? 18.752 -8.595 -1.831 1.00 57.09 227 TRP A O 1
ATOM 1814 N N . SER A 1 228 ? 18.574 -10.822 -2.080 1.00 54.38 228 SER A N 1
ATOM 1815 C CA . SER A 1 228 ? 20.016 -11.069 -2.188 1.00 54.38 228 SER A CA 1
ATOM 1816 C C . SER A 1 228 ? 20.514 -10.967 -3.629 1.00 54.38 228 SER A C 1
ATOM 1818 O O . SER A 1 228 ? 21.679 -10.642 -3.844 1.00 54.38 228 SER A O 1
ATOM 1820 N N . ARG A 1 229 ? 19.637 -11.206 -4.611 1.00 57.12 229 ARG A N 1
ATOM 1821 C CA . ARG A 1 229 ? 19.935 -11.066 -6.037 1.00 57.12 229 ARG A CA 1
ATOM 1822 C C . ARG A 1 229 ? 19.378 -9.735 -6.528 1.00 57.12 229 ARG A C 1
ATOM 1824 O O . ARG A 1 229 ? 18.173 -9.513 -6.475 1.00 57.12 229 ARG A O 1
ATOM 1831 N N . ALA A 1 230 ? 20.269 -8.833 -6.929 1.00 57.72 230 ALA A N 1
ATOM 1832 C CA . ALA A 1 230 ? 19.882 -7.541 -7.476 1.00 57.72 230 ALA A CA 1
ATOM 1833 C C . ALA A 1 230 ? 19.411 -7.737 -8.919 1.00 57.72 230 ALA A C 1
ATOM 1835 O O . ALA A 1 230 ? 20.182 -8.197 -9.763 1.00 57.72 230 ALA A O 1
ATOM 1836 N N . TYR A 1 231 ? 18.169 -7.367 -9.203 1.00 63.81 231 TYR A N 1
ATOM 1837 C CA . TYR A 1 231 ? 17.686 -7.253 -10.570 1.00 63.81 231 TYR A CA 1
ATOM 1838 C C . TYR A 1 231 ? 17.705 -5.780 -10.967 1.00 63.81 231 TYR A C 1
ATOM 1840 O O . TYR A 1 231 ? 17.798 -4.885 -10.136 1.00 63.81 231 TYR A O 1
ATOM 1848 N N . ASP A 1 232 ? 17.682 -5.501 -12.259 1.00 65.38 232 ASP A N 1
ATOM 1849 C CA . ASP A 1 232 ? 17.315 -4.175 -12.736 1.00 65.38 232 ASP A CA 1
ATOM 1850 C C . ASP A 1 232 ? 16.009 -4.323 -13.498 1.00 65.38 232 ASP A C 1
ATOM 1852 O O . ASP A 1 232 ? 15.948 -5.020 -14.516 1.00 65.38 232 ASP A O 1
ATOM 1856 N N . VAL A 1 233 ? 14.948 -3.718 -12.964 1.00 67.19 233 VAL A N 1
ATOM 1857 C CA . VAL A 1 233 ? 13.636 -3.707 -13.606 1.00 67.19 233 VAL A CA 1
ATOM 1858 C C . VAL A 1 233 ? 13.341 -2.312 -14.132 1.00 67.19 233 VAL A C 1
ATOM 1860 O O . VAL A 1 233 ? 12.940 -1.403 -13.400 1.00 67.19 233 VAL A O 1
ATOM 1863 N N . ASP A 1 234 ? 13.494 -2.165 -15.444 1.00 69.62 234 ASP A N 1
ATOM 1864 C CA . ASP A 1 234 ? 13.187 -0.942 -16.173 1.00 69.62 234 ASP A CA 1
ATOM 1865 C C . ASP A 1 234 ? 11.749 -1.005 -16.704 1.00 69.62 234 ASP A C 1
ATOM 1867 O O . ASP A 1 234 ? 11.468 -1.545 -17.781 1.00 69.62 234 ASP A O 1
ATOM 1871 N N . PHE A 1 235 ? 10.807 -0.483 -15.914 1.00 65.19 235 PHE A N 1
ATOM 1872 C CA . PHE A 1 235 ? 9.420 -0.315 -16.345 1.00 65.19 235 PHE A CA 1
ATOM 1873 C C . PHE A 1 235 ? 9.306 0.802 -17.375 1.00 65.19 235 PHE A C 1
ATOM 1875 O O . PHE A 1 235 ? 9.253 1.983 -17.030 1.00 65.19 235 PHE A O 1
ATOM 1882 N N . ARG A 1 236 ? 9.195 0.411 -18.643 1.00 63.34 236 ARG A N 1
ATOM 1883 C CA . ARG A 1 236 ? 9.049 1.349 -19.761 1.00 63.34 236 ARG A CA 1
ATOM 1884 C C . ARG A 1 236 ? 7.601 1.651 -20.112 1.00 63.34 236 ARG A C 1
ATOM 1886 O O . ARG A 1 236 ? 7.325 2.715 -20.659 1.00 63.34 236 ARG A O 1
ATOM 1893 N N . TYR A 1 237 ? 6.675 0.738 -19.806 1.00 61.78 237 TYR A N 1
ATOM 1894 C CA . TYR A 1 237 ? 5.296 0.860 -20.273 1.00 61.78 237 TYR A CA 1
ATOM 1895 C C . TYR A 1 237 ? 4.273 0.437 -19.221 1.00 61.78 237 TYR A C 1
ATOM 1897 O O . TYR A 1 237 ? 4.393 -0.600 -18.569 1.00 61.78 237 TYR A O 1
ATOM 1905 N N . GLU A 1 238 ? 3.201 1.217 -19.130 1.00 67.81 238 GLU A N 1
ATOM 1906 C CA . GLU A 1 238 ? 1.980 0.860 -18.420 1.00 67.81 238 GLU A CA 1
ATOM 1907 C C . GLU A 1 238 ? 0.814 0.938 -19.406 1.00 67.81 238 GLU A C 1
ATOM 1909 O O . GLU A 1 238 ? 0.618 1.928 -20.111 1.00 67.81 238 GLU A O 1
ATOM 1914 N N . THR A 1 239 ? 0.056 -0.148 -19.518 1.00 71.94 239 THR A N 1
ATOM 1915 C CA . THR A 1 239 ? -1.101 -0.195 -20.423 1.00 71.94 239 THR A CA 1
ATOM 1916 C C . THR A 1 239 ? -2.324 0.446 -19.767 1.00 71.94 239 THR A C 1
ATOM 1918 O O . THR A 1 239 ? -2.464 0.409 -18.548 1.00 71.94 239 THR A O 1
ATOM 1921 N N . ARG A 1 240 ? -3.295 0.926 -20.562 1.00 63.66 240 ARG A N 1
ATOM 1922 C CA . ARG A 1 240 ? -4.583 1.454 -20.047 1.00 63.66 240 ARG A CA 1
ATOM 1923 C C . ARG A 1 240 ? -5.332 0.490 -19.119 1.00 63.66 240 ARG A C 1
ATOM 1925 O O . ARG A 1 240 ? -6.159 0.917 -18.328 1.00 63.66 240 ARG A O 1
ATOM 1932 N N . SER A 1 241 ? -5.066 -0.812 -19.219 1.00 63.66 241 SER A N 1
ATOM 1933 C CA . SER A 1 241 ? -5.666 -1.820 -18.343 1.00 63.66 241 SER A CA 1
ATOM 1934 C C . SER A 1 241 ? -4.896 -2.049 -17.036 1.00 63.66 241 SER A C 1
ATOM 1936 O O . SER A 1 241 ? -5.188 -3.034 -16.358 1.00 63.66 241 SER A O 1
ATOM 1938 N N . GLY A 1 242 ? -3.869 -1.243 -16.747 1.00 66.88 242 GLY A N 1
ATOM 1939 C CA . GLY A 1 242 ? -3.010 -1.353 -15.567 1.00 66.88 242 GLY A CA 1
ATOM 1940 C C . GLY A 1 242 ? -1.968 -2.474 -15.627 1.00 66.88 242 GLY A C 1
ATOM 1941 O O . GLY A 1 242 ? -1.406 -2.825 -14.598 1.00 66.88 242 GLY A O 1
ATOM 1942 N N . THR A 1 243 ? -1.721 -3.086 -16.798 1.00 76.56 243 THR A N 1
ATOM 1943 C CA . THR A 1 243 ? -0.606 -4.044 -16.932 1.00 76.56 243 THR A CA 1
ATOM 1944 C C . THR A 1 243 ? 0.692 -3.259 -17.005 1.00 76.56 243 THR A C 1
ATOM 1946 O O . THR A 1 243 ? 0.862 -2.489 -17.957 1.00 76.56 243 THR A O 1
ATOM 1949 N N . LYS A 1 244 ? 1.584 -3.479 -16.040 1.00 74.94 244 LYS A N 1
ATOM 1950 C CA . LYS A 1 244 ? 2.947 -2.947 -16.063 1.00 74.94 244 LYS A CA 1
ATOM 1951 C C . LYS A 1 244 ? 3.846 -3.876 -16.858 1.00 74.94 244 LYS A C 1
ATOM 1953 O O . LYS A 1 244 ? 3.748 -5.092 -16.700 1.00 74.94 244 LYS A O 1
ATOM 1958 N N . ILE A 1 245 ? 4.692 -3.300 -17.703 1.00 78.31 245 ILE A N 1
ATOM 1959 C CA . ILE A 1 245 ? 5.623 -4.015 -18.571 1.00 78.31 245 ILE A CA 1
ATOM 1960 C C . ILE A 1 245 ? 7.013 -3.434 -18.333 1.00 78.31 245 ILE A C 1
ATOM 1962 O O . ILE A 1 245 ? 7.233 -2.235 -18.537 1.00 78.31 245 ILE A O 1
ATOM 1966 N N . GLY A 1 246 ? 7.938 -4.277 -17.890 1.00 78.19 246 GLY A N 1
ATOM 1967 C CA . GLY A 1 246 ? 9.320 -3.883 -17.647 1.00 78.19 246 GLY A CA 1
ATOM 1968 C C . GLY A 1 246 ? 10.310 -4.876 -18.226 1.00 78.19 246 GLY A C 1
ATOM 1969 O O . GLY A 1 246 ? 10.008 -6.066 -18.320 1.00 78.19 246 GLY A O 1
ATOM 1970 N N . LYS A 1 247 ? 11.483 -4.378 -18.621 1.00 80.25 247 LYS A N 1
ATOM 1971 C CA . LYS A 1 247 ? 12.634 -5.231 -18.920 1.00 80.25 247 LYS A CA 1
ATOM 1972 C C . LYS A 1 247 ? 13.293 -5.597 -17.594 1.00 80.25 247 LYS A C 1
ATOM 1974 O O . LYS A 1 247 ? 13.601 -4.702 -16.817 1.00 80.25 247 LYS A O 1
ATOM 1979 N N . VAL A 1 248 ? 13.476 -6.886 -17.349 1.00 79.19 248 VAL A N 1
ATOM 1980 C CA . VAL A 1 248 ? 14.214 -7.428 -16.208 1.00 79.19 248 VAL A CA 1
ATOM 1981 C C . VAL A 1 248 ? 15.580 -7.859 -16.713 1.00 79.19 248 VAL A C 1
ATOM 1983 O O . VAL A 1 248 ? 15.657 -8.589 -17.704 1.00 79.19 248 VAL A O 1
ATOM 1986 N N . LYS A 1 249 ? 16.632 -7.395 -16.042 1.00 75.12 249 LYS A N 1
ATOM 1987 C CA . LYS A 1 249 ? 18.001 -7.885 -16.206 1.00 75.12 249 LYS A CA 1
ATOM 1988 C C . LYS A 1 249 ? 18.505 -8.427 -14.877 1.00 75.12 249 LYS A C 1
ATOM 1990 O O . LYS A 1 249 ? 18.337 -7.781 -13.846 1.00 75.12 249 LYS A O 1
ATOM 1995 N N . ASP A 1 250 ? 19.128 -9.592 -14.906 1.00 70.44 250 ASP A N 1
ATOM 1996 C CA . ASP A 1 250 ? 19.771 -10.196 -13.740 1.00 70.44 250 ASP A CA 1
ATOM 1997 C C . ASP A 1 250 ? 21.231 -9.728 -13.614 1.00 70.44 250 ASP A C 1
ATOM 1999 O O . ASP A 1 250 ? 21.958 -9.732 -14.605 1.00 70.44 250 ASP A O 1
ATOM 2003 N N . ARG A 1 251 ? 21.672 -9.316 -12.415 1.00 58.81 251 ARG A N 1
ATOM 2004 C CA . ARG A 1 251 ? 23.071 -8.928 -12.125 1.00 58.81 251 ARG A CA 1
ATOM 2005 C C . ARG A 1 251 ? 23.859 -10.049 -11.426 1.00 58.81 251 ARG A C 1
ATOM 2007 O O . ARG A 1 251 ? 24.569 -9.791 -10.455 1.00 58.81 251 ARG A O 1
ATOM 2014 N N . GLY A 1 252 ? 23.710 -11.297 -11.863 1.00 55.75 252 GLY A N 1
ATOM 2015 C CA . GLY A 1 252 ? 24.503 -12.419 -11.343 1.00 55.75 252 GLY A CA 1
ATOM 2016 C C . GLY A 1 252 ? 25.954 -12.409 -11.849 1.00 55.75 252 GLY A C 1
ATOM 2017 O O . GLY A 1 252 ? 26.197 -12.028 -12.988 1.00 55.75 252 GLY A O 1
ATOM 2018 N N . GLU A 1 253 ? 26.910 -12.848 -11.017 1.00 49.47 253 GLU A N 1
ATOM 2019 C CA . GLU A 1 253 ? 28.341 -12.981 -11.374 1.00 49.47 253 GLU A CA 1
ATOM 2020 C C . GLU A 1 253 ? 28.625 -14.118 -12.385 1.00 49.47 253 GLU A C 1
ATOM 2022 O O . GLU A 1 253 ? 29.677 -14.108 -13.018 1.00 49.47 253 GLU A O 1
ATOM 2027 N N . ASP A 1 254 ? 27.683 -15.047 -12.596 1.00 47.56 254 ASP A N 1
ATOM 2028 C CA . ASP A 1 254 ? 27.822 -16.188 -13.514 1.00 47.56 254 ASP A CA 1
ATOM 2029 C C . ASP A 1 254 ? 26.974 -16.008 -14.795 1.00 47.56 254 ASP A C 1
ATOM 2031 O O . ASP A 1 254 ? 25.759 -16.202 -14.775 1.00 47.56 254 ASP A O 1
ATOM 2035 N N . GLU A 1 255 ? 27.656 -15.616 -15.879 1.00 42.94 255 GLU A N 1
ATOM 2036 C CA . GLU A 1 255 ? 27.451 -15.700 -17.353 1.00 42.94 255 GLU A CA 1
ATOM 2037 C C . GLU A 1 255 ? 26.088 -15.994 -18.040 1.00 42.94 255 GLU A C 1
ATOM 2039 O O . GLU A 1 255 ? 26.050 -16.090 -19.267 1.00 42.94 255 GLU A O 1
ATOM 2044 N N . ALA A 1 256 ? 24.945 -16.050 -17.359 1.00 46.62 256 ALA A N 1
ATOM 2045 C CA . ALA A 1 256 ? 23.636 -16.021 -18.015 1.00 46.62 256 ALA A CA 1
ATOM 2046 C C . ALA A 1 256 ? 22.900 -14.725 -17.661 1.00 46.62 256 ALA A C 1
ATOM 2048 O O . ALA A 1 256 ? 22.132 -14.676 -16.699 1.00 46.62 256 ALA A O 1
ATOM 2049 N N . GLU A 1 257 ? 23.118 -13.671 -18.456 1.00 58.72 257 GLU A N 1
ATOM 2050 C CA . GLU A 1 257 ? 22.265 -12.480 -18.435 1.00 58.72 257 GLU A CA 1
ATOM 2051 C C . GLU A 1 257 ? 20.844 -12.891 -18.846 1.00 58.72 257 GLU A C 1
ATOM 2053 O O . GLU A 1 257 ? 20.515 -12.994 -20.029 1.00 58.72 257 GLU A O 1
ATOM 2058 N N . LEU A 1 258 ? 19.978 -13.171 -17.869 1.00 66.44 258 LEU A N 1
ATOM 2059 C CA . LEU A 1 258 ? 18.560 -13.337 -18.147 1.00 66.44 258 LEU A CA 1
ATOM 2060 C C . LEU A 1 258 ? 17.984 -11.959 -18.483 1.00 66.44 258 LEU A C 1
ATOM 2062 O O . LEU A 1 258 ? 17.727 -11.149 -17.590 1.00 66.44 258 LEU A O 1
ATOM 2066 N N . GLU A 1 259 ? 17.765 -11.707 -19.770 1.00 78.06 259 GLU A N 1
ATOM 2067 C CA . GLU A 1 259 ? 16.958 -10.587 -20.236 1.00 78.06 259 GLU A CA 1
ATOM 2068 C C . GLU A 1 259 ? 15.533 -11.059 -20.530 1.00 78.06 259 GLU A C 1
ATOM 2070 O O . GLU A 1 259 ? 15.292 -11.911 -21.388 1.00 78.06 259 GLU A O 1
ATOM 2075 N N . ALA A 1 260 ? 14.565 -10.490 -19.816 1.00 85.00 260 ALA A N 1
ATOM 2076 C CA . ALA A 1 260 ? 13.168 -10.874 -19.953 1.00 85.00 260 ALA A CA 1
ATOM 2077 C C . ALA A 1 260 ? 12.232 -9.666 -19.898 1.00 85.00 260 ALA A C 1
ATOM 2079 O O . ALA A 1 260 ? 12.541 -8.631 -19.310 1.00 85.00 260 ALA A O 1
ATOM 2080 N N . ILE A 1 261 ? 11.048 -9.803 -20.489 1.00 87.38 261 ILE A N 1
ATOM 2081 C CA . ILE A 1 261 ? 9.941 -8.870 -20.303 1.00 87.38 261 ILE A CA 1
ATOM 2082 C C . ILE A 1 261 ? 9.037 -9.406 -19.198 1.00 87.38 261 ILE A C 1
ATOM 2084 O O . ILE A 1 261 ? 8.380 -10.435 -19.355 1.00 87.38 261 ILE A O 1
ATOM 2088 N N . PHE A 1 262 ? 8.964 -8.675 -18.092 1.00 87.56 262 PHE A N 1
ATOM 2089 C CA . PHE A 1 262 ? 8.039 -8.947 -17.004 1.00 87.56 262 PHE A CA 1
ATOM 2090 C C . PHE A 1 262 ? 6.739 -8.178 -17.201 1.00 87.56 262 PHE A C 1
ATOM 2092 O O . PHE A 1 262 ? 6.737 -6.951 -17.353 1.00 87.56 262 PHE A O 1
ATOM 2099 N N . LYS A 1 263 ? 5.622 -8.904 -17.160 1.00 88.19 263 LYS A N 1
ATOM 2100 C CA . LYS A 1 263 ? 4.273 -8.344 -17.149 1.00 88.19 263 LYS A CA 1
ATOM 2101 C C . LYS A 1 263 ? 3.545 -8.750 -15.879 1.00 88.19 263 LYS A C 1
ATOM 2103 O O . LYS A 1 263 ? 3.471 -9.934 -15.563 1.00 88.19 263 LYS A O 1
ATOM 2108 N N . ASN A 1 264 ? 2.932 -7.779 -15.209 1.00 86.69 264 ASN A N 1
ATOM 2109 C CA . ASN A 1 264 ? 2.012 -8.027 -14.098 1.00 86.69 264 ASN A CA 1
ATOM 2110 C C . ASN A 1 264 ? 0.694 -7.276 -14.317 1.00 86.69 264 ASN A C 1
ATOM 2112 O O . ASN A 1 264 ? 0.693 -6.110 -14.720 1.00 86.69 264 ASN A O 1
ATOM 2116 N N . GLY A 1 265 ? -0.433 -7.946 -14.079 1.00 85.81 265 GLY A N 1
ATOM 2117 C CA . GLY A 1 265 ? -1.760 -7.353 -14.148 1.00 85.81 265 GLY A CA 1
ATOM 2118 C C . GLY A 1 265 ? -2.881 -8.357 -13.888 1.00 85.81 265 GLY A C 1
ATOM 2119 O O . GLY A 1 265 ? -2.676 -9.423 -13.318 1.00 85.81 265 GLY A O 1
ATOM 2120 N N . ARG A 1 266 ? -4.099 -8.010 -14.325 1.00 86.38 266 ARG A N 1
ATOM 2121 C CA . ARG A 1 266 ? -5.302 -8.841 -14.131 1.00 86.38 266 ARG A CA 1
ATOM 2122 C C . ARG A 1 266 ? -5.115 -10.258 -14.677 1.00 86.38 266 ARG A C 1
ATOM 2124 O O . ARG A 1 266 ? -4.797 -10.414 -15.860 1.00 86.38 266 ARG A O 1
ATOM 2131 N N . ARG A 1 267 ? -5.429 -11.258 -13.845 1.00 87.81 267 ARG A N 1
ATOM 2132 C CA . ARG A 1 267 ? -5.260 -12.687 -14.151 1.00 87.81 267 ARG A CA 1
ATOM 2133 C C . ARG A 1 267 ? -5.862 -13.080 -15.496 1.00 87.81 267 ARG A C 1
ATOM 2135 O O . ARG A 1 267 ? -5.140 -13.542 -16.369 1.00 87.81 267 ARG A O 1
ATOM 2142 N N . ASP A 1 268 ? -7.149 -12.807 -15.702 1.00 88.50 268 ASP A N 1
ATOM 2143 C CA . ASP A 1 268 ? -7.864 -13.253 -16.905 1.00 88.50 268 ASP A CA 1
ATOM 2144 C C . ASP A 1 268 ? -7.297 -12.629 -18.189 1.00 88.50 268 ASP A C 1
ATOM 2146 O O . ASP A 1 268 ? -7.353 -13.224 -19.262 1.00 88.50 268 ASP A O 1
ATOM 2150 N N . LYS A 1 269 ? -6.737 -11.414 -18.099 1.00 88.00 269 LYS A N 1
ATOM 2151 C CA . LYS A 1 269 ? -6.098 -10.760 -19.245 1.00 88.00 269 LYS A CA 1
ATOM 2152 C C . LYS A 1 269 ? -4.788 -11.460 -19.601 1.00 88.00 269 LYS A C 1
ATOM 2154 O O . LYS A 1 269 ? -4.578 -11.758 -20.770 1.00 88.00 269 LYS A O 1
ATOM 2159 N N . LEU A 1 270 ? -3.928 -11.706 -18.612 1.00 90.56 270 LEU A N 1
ATOM 2160 C CA . LEU A 1 270 ? -2.637 -12.358 -18.843 1.00 90.56 270 LEU A CA 1
ATOM 2161 C C . LEU A 1 270 ? -2.788 -13.845 -19.181 1.00 90.56 270 LEU A C 1
ATOM 2163 O O . LEU A 1 270 ? -1.987 -14.360 -19.950 1.00 90.56 270 LEU A O 1
ATOM 2167 N N . ALA A 1 271 ? -3.832 -14.511 -18.680 1.00 90.88 271 ALA A N 1
ATOM 2168 C CA . ALA A 1 271 ? -4.193 -15.867 -19.086 1.00 90.88 271 ALA A CA 1
ATOM 2169 C C . ALA A 1 271 ? -4.533 -15.928 -20.584 1.00 90.88 271 ALA A C 1
ATOM 2171 O O . ALA A 1 271 ? -3.938 -16.722 -21.306 1.00 90.88 271 ALA A O 1
ATOM 2172 N N . ARG A 1 272 ? -5.400 -15.024 -21.070 1.00 91.56 272 ARG A N 1
ATOM 2173 C CA . ARG A 1 272 ? -5.698 -14.899 -22.509 1.00 91.56 272 ARG A CA 1
ATOM 2174 C C . ARG A 1 272 ? -4.465 -14.542 -23.333 1.00 91.56 272 ARG A C 1
ATOM 2176 O O . ARG A 1 272 ? -4.294 -15.037 -24.437 1.00 91.56 272 ARG A O 1
ATOM 2183 N N . GLU A 1 273 ? -3.606 -13.666 -22.817 1.00 92.38 273 GLU A N 1
ATOM 2184 C CA . GLU A 1 273 ? -2.358 -13.304 -23.496 1.00 92.38 273 GLU A CA 1
ATOM 2185 C C . GLU A 1 273 ? -1.419 -14.509 -23.632 1.00 92.38 273 GLU A C 1
ATOM 2187 O O . GLU A 1 273 ? -0.906 -14.759 -24.719 1.00 92.38 273 GLU A O 1
ATOM 2192 N N . ARG A 1 274 ? -1.261 -15.300 -22.564 1.00 93.75 274 ARG A N 1
ATOM 2193 C CA . ARG A 1 274 ? -0.523 -16.567 -22.582 1.00 93.75 274 ARG A CA 1
ATOM 2194 C C . ARG A 1 274 ? -1.116 -17.554 -23.586 1.00 93.75 274 ARG A C 1
ATOM 2196 O O . ARG A 1 274 ? -0.368 -18.126 -24.367 1.00 93.75 274 ARG A O 1
ATOM 2203 N N . GLU A 1 275 ? -2.429 -17.752 -23.565 1.00 94.50 275 GLU A N 1
ATOM 2204 C CA . GLU A 1 275 ? -3.126 -18.658 -24.485 1.00 94.50 275 GLU A CA 1
ATOM 2205 C C . GLU A 1 275 ? -2.922 -18.241 -25.946 1.00 94.50 275 GLU A C 1
ATOM 2207 O O . GLU A 1 275 ? -2.561 -19.069 -26.776 1.00 94.50 275 GLU A O 1
ATOM 2212 N N . ASN A 1 276 ? -3.033 -16.943 -26.246 1.00 92.69 276 ASN A N 1
ATOM 2213 C CA . ASN A 1 276 ? -2.753 -16.411 -27.578 1.00 92.69 276 ASN A CA 1
ATOM 2214 C C . ASN A 1 276 ? -1.303 -16.669 -28.012 1.00 92.69 276 ASN A C 1
ATOM 2216 O O . ASN A 1 276 ? -1.073 -17.038 -29.159 1.00 92.69 276 ASN A O 1
ATOM 2220 N N . ILE A 1 277 ? -0.326 -16.478 -27.117 1.00 94.12 277 ILE A N 1
ATOM 2221 C CA . ILE A 1 277 ? 1.089 -16.753 -27.411 1.00 94.12 277 ILE A CA 1
ATOM 2222 C C . ILE A 1 277 ? 1.305 -18.245 -27.692 1.00 94.12 277 ILE A C 1
ATOM 2224 O O . ILE A 1 277 ? 1.969 -18.583 -28.668 1.00 94.12 277 ILE A O 1
ATOM 2228 N N . LEU A 1 278 ? 0.727 -19.132 -26.876 1.00 93.62 278 LEU A N 1
ATOM 2229 C CA . LEU A 1 278 ? 0.824 -20.580 -27.076 1.00 93.62 278 LEU A CA 1
ATOM 2230 C C . LEU A 1 278 ? 0.187 -21.009 -28.401 1.00 93.62 278 LEU A C 1
ATOM 2232 O O . LEU A 1 278 ? 0.809 -21.754 -29.151 1.00 93.62 278 LEU A O 1
ATOM 2236 N N . ARG A 1 279 ? -0.986 -20.464 -28.737 1.00 92.25 279 ARG A N 1
ATOM 2237 C CA . ARG A 1 279 ? -1.634 -20.704 -30.030 1.00 92.25 279 ARG A CA 1
ATOM 2238 C C . ARG A 1 279 ? -0.733 -20.286 -31.192 1.00 92.25 279 ARG A C 1
ATOM 2240 O O . ARG A 1 279 ? -0.505 -21.069 -32.103 1.00 92.25 279 ARG A O 1
ATOM 2247 N N . TRP A 1 280 ? -0.166 -19.080 -31.155 1.00 92.19 280 TRP A N 1
ATOM 2248 C CA . TRP A 1 280 ? 0.758 -18.637 -32.207 1.00 92.19 280 TRP A CA 1
ATOM 2249 C C . TRP A 1 280 ? 2.039 -19.467 -32.268 1.00 92.19 280 TRP A C 1
ATOM 2251 O O . TRP A 1 280 ? 2.600 -19.616 -33.348 1.00 92.19 280 TRP A O 1
ATOM 2261 N N . GLN A 1 281 ? 2.492 -20.026 -31.146 1.00 92.88 281 GLN A N 1
ATOM 2262 C CA . GLN A 1 281 ? 3.646 -20.919 -31.119 1.00 92.88 281 GLN A CA 1
ATOM 2263 C C . GLN A 1 281 ? 3.340 -22.264 -31.794 1.00 92.88 281 GLN A C 1
ATOM 2265 O O . GLN A 1 281 ? 4.237 -22.842 -32.404 1.00 92.88 281 GLN A O 1
ATOM 2270 N N . GLU A 1 282 ? 2.103 -22.756 -31.700 1.00 91.50 282 GLU A N 1
ATOM 2271 C CA . GLU A 1 282 ? 1.636 -23.955 -32.409 1.00 91.50 282 GLU A CA 1
ATOM 2272 C C . GLU A 1 282 ? 1.483 -23.691 -33.916 1.00 91.50 282 GLU A C 1
ATOM 2274 O O . GLU A 1 282 ? 2.022 -24.441 -34.730 1.00 91.50 282 GLU A O 1
ATOM 2279 N N . GLU A 1 283 ? 0.822 -22.592 -34.293 1.00 89.88 283 GLU A N 1
ATOM 2280 C CA . GLU A 1 283 ? 0.562 -22.232 -35.699 1.00 89.88 283 GLU A CA 1
ATOM 2281 C C . GLU A 1 283 ? 1.834 -21.804 -36.455 1.00 89.88 283 GLU A C 1
ATOM 2283 O O . GLU A 1 283 ? 2.050 -22.114 -37.637 1.00 89.88 283 GLU A O 1
ATOM 2288 N N . MET A 1 284 ? 2.702 -21.058 -35.773 1.00 90.00 284 MET A N 1
ATOM 2289 C CA . MET A 1 284 ? 3.928 -20.474 -36.312 1.00 90.00 284 MET A CA 1
ATOM 2290 C C . MET A 1 284 ? 5.075 -20.563 -35.292 1.00 90.00 284 MET A C 1
ATOM 2292 O O . MET A 1 284 ? 5.418 -19.570 -34.641 1.00 90.00 284 MET A O 1
ATOM 2296 N N . PRO A 1 285 ? 5.720 -21.739 -35.171 1.00 89.31 285 PRO A N 1
ATOM 2297 C CA . PRO A 1 285 ? 6.806 -21.941 -34.220 1.00 89.31 285 PRO A CA 1
ATOM 2298 C C . PRO A 1 285 ? 7.944 -20.930 -34.393 1.00 89.31 285 PRO A C 1
ATOM 2300 O O . PRO A 1 285 ? 8.499 -20.788 -35.481 1.00 89.31 285 PRO A O 1
ATOM 2303 N N . GLY A 1 286 ? 8.306 -20.253 -33.300 1.00 85.56 286 GLY A N 1
ATOM 2304 C CA . GLY A 1 286 ? 9.400 -19.276 -33.271 1.00 85.56 286 GLY A CA 1
ATOM 2305 C C . GLY A 1 286 ? 9.007 -17.854 -33.680 1.00 85.56 286 GLY A C 1
ATOM 2306 O O . GLY A 1 286 ? 9.861 -16.973 -33.642 1.00 85.56 286 GLY A O 1
ATOM 2307 N N . LEU A 1 287 ? 7.741 -17.612 -34.046 1.00 87.69 287 LEU A N 1
ATOM 2308 C CA . LEU A 1 287 ? 7.231 -16.259 -34.264 1.00 87.69 287 LEU A CA 1
ATOM 2309 C C . LEU A 1 287 ? 6.973 -15.508 -32.944 1.00 87.69 287 LEU A C 1
ATOM 2311 O O . LEU A 1 287 ? 7.467 -14.386 -32.804 1.00 87.69 287 LEU A O 1
ATOM 2315 N N . PRO A 1 288 ? 6.181 -16.038 -31.989 1.00 91.62 288 PRO A N 1
ATOM 2316 C CA . PRO A 1 288 ? 5.962 -15.323 -30.744 1.00 91.62 288 PRO A CA 1
ATOM 2317 C C . PRO A 1 288 ? 7.175 -15.462 -29.807 1.00 91.62 288 PRO A C 1
ATOM 2319 O O . PRO A 1 288 ? 7.913 -16.447 -29.887 1.00 91.62 288 PRO A O 1
ATOM 2322 N N . PRO A 1 289 ? 7.369 -14.514 -28.872 1.00 91.56 289 PRO A N 1
ATOM 2323 C CA . PRO A 1 289 ? 8.394 -14.652 -27.844 1.00 91.56 289 PRO A CA 1
ATOM 2324 C C . PRO A 1 289 ? 8.103 -15.870 -26.967 1.00 91.56 289 PRO A C 1
ATOM 2326 O O . PRO A 1 289 ? 6.943 -16.159 -26.645 1.00 91.56 289 PRO A O 1
ATOM 2329 N N . ARG A 1 290 ? 9.154 -16.559 -26.516 1.00 90.25 290 ARG A N 1
ATOM 2330 C CA . ARG A 1 290 ? 8.981 -17.694 -25.607 1.00 90.25 290 ARG A CA 1
ATOM 2331 C C . ARG A 1 290 ? 8.430 -17.228 -24.263 1.00 90.25 290 ARG A C 1
ATOM 2333 O O . ARG A 1 290 ? 8.868 -16.227 -23.697 1.00 90.25 290 ARG A O 1
ATOM 2340 N N . ILE A 1 291 ? 7.490 -17.995 -23.719 1.00 91.56 291 ILE A N 1
ATOM 2341 C CA . ILE A 1 291 ? 7.062 -17.835 -22.329 1.00 91.56 291 ILE A CA 1
ATOM 2342 C C . ILE A 1 291 ? 8.108 -18.517 -21.456 1.00 91.56 291 ILE A C 1
ATOM 2344 O O . ILE A 1 291 ? 8.294 -19.730 -21.551 1.00 91.56 291 ILE A O 1
ATOM 2348 N N . LEU A 1 292 ? 8.788 -17.729 -20.629 1.00 88.00 292 LEU A N 1
ATOM 2349 C CA . LEU A 1 292 ? 9.778 -18.226 -19.680 1.00 88.00 292 LEU A CA 1
ATOM 2350 C C . LEU A 1 292 ? 9.088 -18.754 -18.425 1.00 88.00 292 LEU A C 1
ATOM 2352 O O . LEU A 1 292 ? 9.397 -19.848 -17.978 1.00 88.00 292 LEU A O 1
ATOM 2356 N N . GLU A 1 293 ? 8.108 -18.007 -17.911 1.00 88.62 293 GLU A N 1
ATOM 2357 C CA . GLU A 1 293 ? 7.291 -18.441 -16.781 1.00 88.62 293 GLU A CA 1
ATOM 2358 C C . GLU A 1 293 ? 5.913 -17.759 -16.793 1.00 88.62 293 GLU A C 1
ATOM 2360 O O . GLU A 1 293 ? 5.755 -16.615 -17.226 1.00 88.62 293 GLU A O 1
ATOM 2365 N N . TYR A 1 294 ? 4.907 -18.448 -16.254 1.00 88.81 294 TYR A N 1
ATOM 2366 C CA . TYR A 1 294 ? 3.611 -17.883 -15.900 1.00 88.81 294 TYR A CA 1
ATOM 2367 C C . TYR A 1 294 ? 3.212 -18.296 -14.479 1.00 88.81 294 TYR A C 1
ATOM 2369 O O . TYR A 1 294 ? 3.259 -19.476 -14.126 1.00 88.81 294 TYR A O 1
ATOM 2377 N N . ARG A 1 295 ? 2.786 -17.328 -13.665 1.00 84.25 295 ARG A N 1
ATOM 2378 C CA . ARG A 1 295 ? 2.338 -17.547 -12.285 1.00 84.25 295 ARG A CA 1
ATOM 2379 C C . ARG A 1 295 ? 1.017 -16.838 -12.041 1.00 84.25 295 ARG A C 1
ATOM 2381 O O . ARG A 1 295 ? 0.883 -15.648 -12.316 1.00 84.25 295 ARG A O 1
ATOM 2388 N N . GLU A 1 296 ? 0.069 -17.551 -11.452 1.00 84.56 296 GLU A N 1
ATOM 2389 C CA . GLU A 1 296 ? -1.181 -16.962 -10.981 1.00 84.56 296 GLU A CA 1
ATOM 2390 C C . GLU A 1 296 ? -1.055 -16.525 -9.521 1.00 84.56 296 GLU A C 1
ATOM 2392 O O . GLU A 1 296 ? -0.539 -17.259 -8.676 1.00 84.56 296 GLU A O 1
ATOM 2397 N N . GLY A 1 297 ? -1.537 -15.320 -9.232 1.00 72.62 297 GLY A N 1
ATOM 2398 C CA . GLY A 1 297 ? -1.675 -14.782 -7.888 1.00 72.62 297 GLY A CA 1
ATOM 2399 C C . GLY A 1 297 ? -3.142 -14.661 -7.473 1.00 72.62 297 GLY A C 1
ATOM 2400 O O . GLY A 1 297 ? -4.069 -15.149 -8.130 1.00 72.62 297 GLY A O 1
ATOM 2401 N N . LYS A 1 298 ? -3.383 -14.002 -6.336 1.00 69.19 298 LYS A N 1
ATOM 2402 C CA . LYS A 1 298 ? -4.735 -13.814 -5.793 1.00 69.19 298 LYS A CA 1
ATOM 2403 C C . LYS A 1 298 ? -5.406 -12.613 -6.469 1.00 69.19 298 LYS A C 1
ATOM 2405 O O . LYS A 1 298 ? -5.470 -11.527 -5.901 1.00 69.19 298 LYS A O 1
ATOM 2410 N N . GLY A 1 299 ? -5.927 -12.834 -7.676 1.00 73.25 299 GLY A N 1
ATOM 2411 C CA . GLY A 1 299 ? -6.628 -11.826 -8.491 1.00 73.25 299 GLY A CA 1
ATOM 2412 C C . GLY A 1 299 ? -5.764 -11.170 -9.576 1.00 73.25 299 GLY A C 1
ATOM 2413 O O . GLY A 1 299 ? -6.287 -10.495 -10.465 1.00 73.25 299 GLY A O 1
ATOM 2414 N N . ASP A 1 300 ? -4.460 -11.420 -9.554 1.00 82.88 300 ASP A N 1
ATOM 2415 C CA . ASP A 1 300 ? -3.473 -11.003 -10.544 1.00 82.88 300 ASP A CA 1
ATOM 2416 C C . ASP A 1 300 ? -2.722 -12.213 -11.126 1.00 82.88 300 ASP A C 1
ATOM 2418 O O . ASP A 1 300 ? -2.956 -13.366 -10.755 1.00 82.88 300 ASP A O 1
ATOM 2422 N N . ALA A 1 301 ? -1.868 -11.959 -12.110 1.00 87.50 301 ALA A N 1
ATOM 2423 C CA . ALA A 1 301 ? -0.917 -12.928 -12.629 1.00 87.50 301 ALA A CA 1
ATOM 2424 C C . ALA A 1 301 ? 0.380 -12.220 -13.029 1.00 87.50 301 ALA A C 1
ATOM 2426 O O . ALA A 1 301 ? 0.384 -11.027 -13.337 1.00 87.50 301 ALA A O 1
ATOM 2427 N N . ALA A 1 302 ? 1.465 -12.981 -13.060 1.00 88.94 302 ALA A N 1
ATOM 2428 C CA . ALA A 1 302 ? 2.735 -12.578 -13.630 1.00 88.94 302 ALA A CA 1
ATOM 2429 C C . ALA A 1 302 ? 3.059 -13.442 -14.846 1.00 88.94 302 ALA A C 1
ATOM 2431 O O . ALA A 1 302 ? 2.854 -14.657 -14.844 1.00 88.94 302 ALA A O 1
ATOM 2432 N N . LEU A 1 303 ? 3.578 -12.794 -15.880 1.00 90.50 303 LEU A N 1
ATOM 2433 C CA . LEU A 1 303 ? 4.028 -13.424 -17.109 1.00 90.50 303 LEU A CA 1
ATOM 2434 C C . LEU A 1 303 ? 5.437 -12.919 -17.412 1.00 90.50 303 LEU A C 1
ATOM 2436 O O . LEU A 1 303 ? 5.652 -11.710 -17.516 1.00 90.50 303 LEU A O 1
ATOM 2440 N N . LEU A 1 304 ? 6.379 -13.847 -17.540 1.00 89.69 304 LEU A N 1
ATOM 2441 C CA . LEU A 1 304 ? 7.752 -13.577 -17.932 1.00 89.69 304 LEU A CA 1
ATOM 2442 C C . LEU A 1 304 ? 7.952 -14.075 -19.364 1.00 89.69 304 LEU A C 1
ATOM 2444 O O . LEU A 1 304 ? 7.741 -15.254 -19.655 1.00 89.69 304 LEU A O 1
ATOM 2448 N N . LEU A 1 305 ? 8.322 -13.166 -20.257 1.00 90.38 305 LEU A N 1
ATOM 2449 C CA . LEU A 1 305 ? 8.548 -13.441 -21.672 1.00 90.38 305 LEU A CA 1
ATOM 2450 C C . LEU A 1 305 ? 10.021 -13.250 -22.011 1.00 90.38 305 LEU A C 1
ATOM 2452 O O . LEU A 1 305 ? 10.693 -12.410 -21.418 1.00 90.38 305 LEU A O 1
ATOM 2456 N N . GLU A 1 306 ? 10.495 -13.995 -22.997 1.00 89.31 306 GLU A N 1
ATOM 2457 C CA . GLU A 1 306 ? 11.786 -13.768 -23.633 1.00 89.31 306 GLU A CA 1
ATOM 2458 C C . GLU A 1 306 ? 11.897 -12.322 -24.124 1.00 89.31 306 GLU A C 1
ATOM 2460 O O . GLU A 1 306 ? 10.959 -11.763 -24.707 1.00 89.31 306 GLU A O 1
ATOM 2465 N N . TYR A 1 307 ? 13.046 -11.702 -23.864 1.00 86.75 307 TYR A N 1
ATOM 2466 C CA . TYR A 1 307 ? 13.379 -10.432 -24.481 1.00 86.75 307 TYR A CA 1
ATOM 2467 C C . TYR A 1 307 ? 13.913 -10.676 -25.895 1.00 86.75 307 TYR A C 1
ATOM 2469 O O . TYR A 1 307 ? 14.913 -11.364 -26.077 1.00 86.75 307 TYR A O 1
ATOM 2477 N N . LEU A 1 308 ? 13.246 -10.095 -26.891 1.00 85.44 308 LEU A N 1
ATOM 2478 C CA . LEU A 1 308 ? 13.720 -10.090 -28.271 1.00 85.44 308 LEU A CA 1
ATOM 2479 C C . LEU A 1 308 ? 14.499 -8.795 -28.505 1.00 85.44 308 LEU A C 1
ATOM 2481 O O . LEU A 1 308 ? 13.920 -7.707 -28.446 1.00 85.44 308 LEU A O 1
ATOM 2485 N N . ASP A 1 309 ? 15.805 -8.917 -28.731 1.00 81.62 309 ASP A N 1
ATOM 2486 C CA . ASP A 1 309 ? 16.665 -7.774 -29.030 1.00 81.62 309 ASP A CA 1
ATOM 2487 C C . ASP A 1 309 ? 16.458 -7.272 -30.470 1.00 81.62 309 ASP A C 1
ATOM 2489 O O . ASP A 1 309 ? 16.043 -8.015 -31.363 1.00 81.62 309 ASP A O 1
ATOM 2493 N N . GLY A 1 310 ? 16.742 -5.991 -30.696 1.00 83.38 310 GLY A N 1
ATOM 2494 C CA . GLY A 1 310 ? 16.586 -5.323 -31.985 1.00 83.38 310 GLY A CA 1
ATOM 2495 C C . GLY A 1 310 ? 15.723 -4.064 -31.933 1.00 83.38 310 GLY A C 1
ATOM 2496 O O . GLY A 1 310 ? 15.299 -3.595 -30.878 1.00 83.38 310 GLY A O 1
ATOM 2497 N N . MET A 1 311 ? 15.485 -3.486 -33.112 1.00 81.69 311 MET A N 1
ATOM 2498 C CA . MET A 1 311 ? 14.656 -2.291 -33.268 1.00 81.69 311 MET A CA 1
ATOM 2499 C C . MET A 1 311 ? 13.202 -2.677 -33.513 1.00 81.69 311 MET A C 1
ATOM 2501 O O . MET A 1 311 ? 12.898 -3.538 -34.339 1.00 81.69 311 MET A O 1
ATOM 2505 N N . THR A 1 312 ? 12.287 -1.974 -32.858 1.00 85.94 312 THR A N 1
ATOM 2506 C CA . THR A 1 312 ? 10.873 -2.025 -33.227 1.00 85.94 312 THR A CA 1
ATOM 2507 C C . THR A 1 312 ? 10.671 -1.454 -34.629 1.00 85.94 312 THR A C 1
ATOM 2509 O O . THR A 1 312 ? 11.415 -0.581 -35.080 1.00 85.94 312 THR A O 1
ATOM 2512 N N . PHE A 1 313 ? 9.610 -1.878 -35.317 1.00 86.19 313 PHE A N 1
ATOM 2513 C CA . PHE A 1 313 ? 9.302 -1.341 -36.645 1.00 86.19 313 PHE A CA 1
ATOM 2514 C C . PHE A 1 313 ? 9.132 0.189 -36.635 1.00 86.19 313 PHE A C 1
ATOM 2516 O O . PHE A 1 313 ? 9.596 0.863 -37.549 1.00 86.19 313 PHE A O 1
ATOM 2523 N N . ASN A 1 314 ? 8.556 0.757 -35.568 1.00 84.69 314 ASN A N 1
ATOM 2524 C CA . ASN A 1 314 ? 8.448 2.210 -35.403 1.00 84.69 314 ASN A CA 1
ATOM 2525 C C . ASN A 1 314 ? 9.821 2.889 -35.325 1.00 84.69 314 ASN A C 1
ATOM 2527 O O . ASN A 1 314 ? 10.035 3.914 -35.968 1.00 84.69 314 ASN A O 1
ATOM 2531 N N . GLU A 1 315 ? 10.765 2.327 -34.569 1.00 85.31 315 GLU A N 1
ATOM 2532 C CA . GLU A 1 315 ? 12.130 2.859 -34.509 1.00 85.31 315 GLU A CA 1
ATOM 2533 C C . GLU A 1 315 ? 12.840 2.736 -35.857 1.00 85.31 315 GLU A C 1
ATOM 2535 O O . GLU A 1 315 ? 13.578 3.647 -36.228 1.00 85.31 315 GLU A O 1
ATOM 2540 N N . MET A 1 316 ? 12.589 1.659 -36.610 1.00 89.44 316 MET A N 1
ATOM 2541 C CA . MET A 1 316 ? 13.133 1.503 -37.959 1.00 89.44 316 MET A CA 1
ATOM 2542 C C . MET A 1 316 ? 12.566 2.548 -38.922 1.00 89.44 316 MET A C 1
ATOM 2544 O O . MET A 1 316 ? 13.324 3.144 -39.678 1.00 89.44 316 MET A O 1
ATOM 2548 N N . VAL A 1 317 ? 11.261 2.825 -38.869 1.00 89.50 317 VAL A N 1
ATOM 2549 C CA . VAL A 1 317 ? 10.625 3.861 -39.701 1.00 89.50 317 VAL A CA 1
ATOM 2550 C C . VAL A 1 317 ? 11.206 5.248 -39.413 1.00 89.50 317 VAL A C 1
ATOM 2552 O O . VAL A 1 317 ? 11.377 6.038 -40.337 1.00 89.50 317 VAL A O 1
ATOM 2555 N N . LEU A 1 318 ? 11.508 5.548 -38.148 1.00 90.38 318 LEU A N 1
ATOM 2556 C CA . LEU A 1 318 ? 12.002 6.864 -37.743 1.00 90.38 318 LEU A CA 1
ATOM 2557 C C . LEU A 1 318 ? 13.511 7.044 -37.949 1.00 90.38 318 LEU A C 1
ATOM 2559 O O . LEU A 1 318 ? 13.945 8.159 -38.227 1.00 90.38 318 LEU A O 1
ATOM 2563 N N . ASN A 1 319 ? 14.305 5.980 -37.788 1.00 89.50 319 ASN A N 1
ATOM 2564 C CA . ASN A 1 319 ? 15.758 6.102 -37.635 1.00 89.50 319 ASN A CA 1
ATOM 2565 C C . ASN A 1 319 ? 16.589 5.248 -38.605 1.00 89.50 319 ASN A C 1
ATOM 2567 O O . ASN A 1 319 ? 17.792 5.482 -38.715 1.00 89.50 319 ASN A O 1
ATOM 2571 N N . ALA A 1 320 ? 16.016 4.233 -39.262 1.00 88.00 320 ALA A N 1
ATOM 2572 C CA . ALA A 1 320 ? 16.794 3.339 -40.117 1.00 88.00 320 ALA A CA 1
ATOM 2573 C C . ALA A 1 320 ? 16.984 3.906 -41.531 1.00 88.00 320 ALA A C 1
ATOM 2575 O O . ALA A 1 320 ? 16.165 4.665 -42.047 1.00 88.00 320 ALA A O 1
ATOM 2576 N N . ASP A 1 321 ? 18.068 3.490 -42.188 1.00 93.50 321 ASP A N 1
ATOM 2577 C CA . ASP A 1 321 ? 18.277 3.785 -43.601 1.00 93.50 321 ASP A CA 1
ATOM 2578 C C . ASP A 1 321 ? 17.245 3.074 -44.501 1.00 93.50 321 ASP A C 1
ATOM 2580 O O . ASP A 1 321 ? 16.603 2.083 -44.131 1.00 93.50 321 ASP A O 1
ATOM 2584 N N . SER A 1 322 ? 17.099 3.570 -45.733 1.00 92.06 322 SER A N 1
ATOM 2585 C CA . SER A 1 322 ? 16.093 3.075 -46.678 1.00 92.06 322 SER A CA 1
ATOM 2586 C C . SER A 1 322 ? 16.302 1.626 -47.131 1.00 92.06 322 SER A C 1
ATOM 2588 O O . SER A 1 322 ? 15.379 1.042 -47.699 1.00 92.06 322 SER A O 1
ATOM 2590 N N . ALA A 1 323 ? 17.494 1.046 -46.966 1.00 93.56 323 ALA A N 1
ATOM 2591 C CA . ALA A 1 323 ? 17.733 -0.356 -47.301 1.00 93.56 323 ALA A CA 1
ATOM 2592 C C . ALA A 1 323 ? 17.231 -1.262 -46.170 1.00 93.56 323 ALA A C 1
ATOM 2594 O O . ALA A 1 323 ? 16.470 -2.195 -46.424 1.00 93.56 323 ALA A O 1
ATOM 2595 N N . ARG A 1 324 ? 17.567 -0.931 -44.916 1.00 91.06 324 ARG A N 1
ATOM 2596 C CA . ARG A 1 324 ? 17.081 -1.641 -43.723 1.00 91.06 324 ARG A CA 1
ATOM 2597 C C . ARG A 1 324 ? 15.566 -1.565 -43.577 1.00 91.06 324 ARG A C 1
ATOM 2599 O O . ARG A 1 324 ? 14.946 -2.576 -43.260 1.00 91.06 324 ARG A O 1
ATOM 2606 N N . LEU A 1 325 ? 14.964 -0.404 -43.844 1.00 92.56 325 LEU A N 1
ATOM 2607 C CA . LEU A 1 325 ? 13.507 -0.259 -43.794 1.00 92.56 325 LEU A CA 1
ATOM 2608 C C . LEU A 1 325 ? 12.811 -1.143 -44.840 1.00 92.56 325 LEU A C 1
ATOM 2610 O O . LEU A 1 325 ? 11.834 -1.811 -44.509 1.00 92.56 325 LEU A O 1
ATOM 2614 N N . ARG A 1 326 ? 13.333 -1.197 -46.074 1.00 93.56 326 ARG A N 1
ATOM 2615 C CA . ARG A 1 326 ? 12.789 -2.072 -47.126 1.00 93.56 326 ARG A CA 1
ATOM 2616 C C . ARG A 1 326 ? 12.892 -3.546 -46.750 1.00 93.56 326 ARG A C 1
ATOM 2618 O O . ARG A 1 326 ? 11.893 -4.251 -46.826 1.00 93.56 326 ARG A O 1
ATOM 2625 N N . ALA A 1 327 ? 14.047 -3.982 -46.250 1.00 92.94 327 ALA A N 1
ATOM 2626 C CA . ALA A 1 327 ? 14.223 -5.354 -45.777 1.00 92.94 327 ALA A CA 1
ATOM 2627 C C . ALA A 1 327 ? 13.244 -5.707 -44.637 1.00 92.94 327 ALA A C 1
ATOM 2629 O O . ALA A 1 327 ? 12.657 -6.788 -44.630 1.00 92.94 327 ALA A O 1
ATOM 2630 N N . ALA A 1 328 ? 13.013 -4.784 -43.696 1.00 91.62 328 ALA A N 1
ATOM 2631 C CA . ALA A 1 328 ? 12.037 -4.977 -42.625 1.00 91.62 328 ALA A CA 1
ATOM 2632 C C . ALA A 1 328 ? 10.598 -5.075 -43.158 1.00 91.62 328 ALA A C 1
ATOM 2634 O O . ALA A 1 328 ? 9.839 -5.939 -42.722 1.00 91.62 328 ALA A O 1
ATOM 2635 N N . GLN A 1 329 ? 10.225 -4.229 -44.124 1.00 93.56 329 GLN A N 1
ATOM 2636 C CA . GLN A 1 329 ? 8.912 -4.272 -44.775 1.00 93.56 329 GLN A CA 1
ATOM 2637 C C . GLN A 1 329 ? 8.688 -5.587 -45.526 1.00 93.56 329 GLN A C 1
ATOM 2639 O O . GLN A 1 329 ? 7.623 -6.183 -45.388 1.00 93.56 329 GLN A O 1
ATOM 2644 N N . GLU A 1 330 ? 9.684 -6.059 -46.276 1.00 95.12 330 GLU A N 1
ATOM 2645 C CA . GLU A 1 330 ? 9.632 -7.344 -46.981 1.00 95.12 330 GLU A CA 1
ATOM 2646 C C . GLU A 1 330 ? 9.481 -8.512 -45.997 1.00 95.12 330 GLU A C 1
ATOM 2648 O O . GLU A 1 330 ? 8.632 -9.383 -46.195 1.00 95.12 330 GLU A O 1
ATOM 2653 N N . CYS A 1 331 ? 10.236 -8.497 -44.893 1.00 91.88 331 CYS A N 1
ATOM 2654 C CA . CYS A 1 331 ? 10.141 -9.505 -43.838 1.00 91.88 331 CYS A CA 1
ATOM 2655 C C . CYS A 1 331 ? 8.749 -9.530 -43.185 1.00 91.88 331 CYS A C 1
ATOM 2657 O O . CYS A 1 331 ? 8.140 -10.596 -43.054 1.00 91.88 331 CYS A O 1
ATOM 2659 N N . ILE A 1 332 ? 8.202 -8.361 -42.834 1.00 91.81 332 ILE A N 1
ATOM 2660 C CA . ILE A 1 332 ? 6.854 -8.238 -42.265 1.00 91.81 332 ILE A CA 1
ATOM 2661 C C . ILE A 1 332 ? 5.800 -8.709 -43.269 1.00 91.81 332 ILE A C 1
ATOM 2663 O O . ILE A 1 332 ? 4.938 -9.503 -42.904 1.00 91.81 332 ILE A O 1
ATOM 2667 N N . ALA A 1 333 ? 5.869 -8.265 -44.527 1.00 94.12 333 ALA A N 1
ATOM 2668 C CA . ALA A 1 333 ? 4.911 -8.653 -45.560 1.00 94.12 333 ALA A CA 1
ATOM 2669 C C . ALA A 1 333 ? 4.921 -10.169 -45.801 1.00 94.12 333 ALA A C 1
ATOM 2671 O O . ALA A 1 333 ? 3.860 -10.791 -45.843 1.00 94.12 333 ALA A O 1
ATOM 2672 N N . SER A 1 334 ? 6.107 -10.775 -45.888 1.00 94.56 334 SER A N 1
ATOM 2673 C CA . SER A 1 334 ? 6.273 -12.226 -46.030 1.00 94.56 334 SER A CA 1
ATOM 2674 C C . SER A 1 334 ? 5.697 -12.987 -44.830 1.00 94.56 334 SER A C 1
ATOM 2676 O O . SER A 1 334 ? 4.924 -13.936 -44.992 1.00 94.56 334 SER A O 1
ATOM 2678 N N . THR A 1 335 ? 5.997 -12.521 -43.614 1.00 91.94 335 THR A N 1
ATOM 2679 C CA . THR A 1 335 ? 5.505 -13.128 -42.369 1.00 91.94 335 THR A CA 1
ATOM 2680 C C . THR A 1 335 ? 3.984 -13.041 -42.266 1.00 91.94 335 THR A C 1
ATOM 2682 O O . THR A 1 335 ? 3.333 -14.044 -41.991 1.00 91.94 335 THR A O 1
ATOM 2685 N N . LEU A 1 336 ? 3.403 -11.867 -42.534 1.00 92.44 336 LEU A N 1
ATOM 2686 C CA . LEU A 1 336 ? 1.954 -11.657 -42.505 1.00 92.44 336 LEU A CA 1
ATOM 2687 C C . LEU A 1 336 ? 1.231 -12.463 -43.586 1.00 92.44 336 LEU A C 1
ATOM 2689 O O . LEU A 1 336 ? 0.166 -13.003 -43.312 1.00 92.44 336 LEU A O 1
ATOM 2693 N N . THR A 1 337 ? 1.813 -12.584 -44.781 1.00 94.06 337 THR A N 1
ATOM 2694 C CA . THR A 1 337 ? 1.256 -13.422 -45.856 1.00 94.06 337 THR A CA 1
ATOM 2695 C C . THR A 1 337 ? 1.262 -14.892 -45.443 1.00 94.06 337 THR A C 1
ATOM 2697 O O . THR A 1 337 ? 0.249 -15.569 -45.552 1.00 94.06 337 THR A O 1
ATOM 2700 N N . THR A 1 338 ? 2.366 -15.365 -44.858 1.00 92.25 338 THR A N 1
ATOM 2701 C CA . THR A 1 338 ? 2.462 -16.739 -44.342 1.00 92.25 338 THR A CA 1
ATOM 2702 C C . THR A 1 338 ? 1.449 -16.994 -43.225 1.00 92.25 338 THR A C 1
ATOM 2704 O O . THR A 1 338 ? 0.798 -18.037 -43.209 1.00 92.25 338 THR A O 1
ATOM 2707 N N . ALA A 1 339 ? 1.302 -16.048 -42.293 1.00 90.81 339 ALA A N 1
ATOM 2708 C CA . ALA A 1 339 ? 0.321 -16.132 -41.217 1.00 90.81 339 ALA A CA 1
ATOM 2709 C C . ALA A 1 339 ? -1.106 -16.189 -41.771 1.00 90.81 339 ALA A C 1
ATOM 2711 O O . ALA A 1 339 ? -1.893 -17.034 -41.348 1.00 90.81 339 ALA A O 1
ATOM 2712 N N . TRP A 1 340 ? -1.421 -15.328 -42.742 1.00 90.25 340 TRP A N 1
ATOM 2713 C CA . TRP A 1 340 ? -2.704 -15.315 -43.436 1.00 90.25 340 TRP A CA 1
ATOM 2714 C C . TRP A 1 340 ? -2.991 -16.663 -44.091 1.00 90.25 340 TRP A C 1
ATOM 2716 O O . TRP A 1 340 ? -4.001 -17.277 -43.779 1.00 90.25 340 TRP A O 1
ATOM 2726 N N . ASP A 1 341 ? -2.081 -17.168 -44.923 1.00 91.12 341 ASP A N 1
ATOM 2727 C CA . ASP A 1 341 ? -2.291 -18.413 -45.665 1.00 91.12 341 ASP A CA 1
ATOM 2728 C C . ASP A 1 341 ? -2.466 -19.631 -44.745 1.00 91.12 341 ASP A C 1
ATOM 2730 O O . ASP A 1 341 ? -3.242 -20.532 -45.060 1.00 91.12 341 ASP A O 1
ATOM 2734 N N . ARG A 1 342 ? -1.773 -19.659 -43.598 1.00 88.56 342 ARG A N 1
ATOM 2735 C CA . ARG A 1 342 ? -1.884 -20.747 -42.611 1.00 88.56 342 ARG A CA 1
ATOM 2736 C C . ARG A 1 342 ? -3.165 -20.699 -41.791 1.00 88.56 342 ARG A C 1
ATOM 2738 O O . ARG A 1 342 ? -3.713 -21.746 -41.475 1.00 88.56 342 ARG A O 1
ATOM 2745 N N . THR A 1 343 ? -3.608 -19.500 -41.427 1.00 87.75 343 THR A N 1
ATOM 2746 C CA . THR A 1 343 ? -4.734 -19.304 -40.499 1.00 87.75 343 THR A CA 1
ATOM 2747 C C . THR A 1 343 ? -6.050 -18.981 -41.211 1.00 87.75 343 THR A C 1
ATOM 2749 O O . THR A 1 343 ? -7.063 -18.741 -40.556 1.00 87.75 343 THR A O 1
ATOM 2752 N N . LEU A 1 344 ? -6.055 -18.962 -42.550 1.00 88.50 344 LEU A N 1
ATOM 2753 C CA . LEU A 1 344 ? -7.228 -18.644 -43.355 1.00 88.50 344 LEU A CA 1
ATOM 2754 C C . LEU A 1 344 ? -8.309 -19.722 -43.224 1.00 88.50 344 LEU A C 1
ATOM 2756 O O . LEU A 1 344 ? -8.259 -20.766 -43.876 1.00 88.50 344 LEU A O 1
ATOM 2760 N N . GLU A 1 345 ? -9.365 -19.398 -42.488 1.00 86.19 345 GLU A N 1
ATOM 2761 C CA . GLU A 1 345 ? -10.610 -20.159 -42.468 1.00 86.19 345 GLU A CA 1
ATOM 2762 C C . GLU A 1 345 ? -11.680 -19.423 -43.283 1.00 86.19 345 GLU A C 1
ATOM 2764 O O . GLU A 1 345 ? -11.944 -18.233 -43.097 1.00 86.19 345 GLU A O 1
ATOM 2769 N N . ARG A 1 346 ? -12.295 -20.121 -44.246 1.00 86.06 346 ARG A N 1
ATOM 2770 C CA . ARG A 1 346 ? -13.367 -19.551 -45.075 1.00 86.06 346 ARG A CA 1
ATOM 2771 C C . ARG A 1 346 ? -14.707 -19.706 -44.372 1.00 86.06 346 ARG A C 1
ATOM 2773 O O . ARG A 1 346 ? -15.497 -20.579 -44.725 1.00 86.06 346 ARG A O 1
ATOM 2780 N N . GLU A 1 347 ? -14.957 -18.831 -43.409 1.00 86.12 347 GLU A N 1
ATOM 2781 C CA . GLU A 1 347 ? -16.224 -18.756 -42.686 1.00 86.12 347 GLU A CA 1
ATOM 2782 C C . GLU A 1 347 ? -16.895 -17.373 -42.793 1.00 86.12 347 GLU A C 1
ATOM 2784 O O . GLU A 1 347 ? -16.226 -16.360 -43.025 1.00 86.12 347 GLU A O 1
ATOM 2789 N N . PRO A 1 348 ? -18.233 -17.294 -42.652 1.00 81.00 348 PRO A N 1
ATOM 2790 C CA . PRO A 1 348 ? -18.930 -16.019 -42.562 1.00 81.00 348 PRO A CA 1
ATOM 2791 C C . PRO A 1 348 ? -18.617 -15.341 -41.221 1.00 81.00 348 PRO A C 1
ATOM 2793 O O . PRO A 1 348 ? -19.129 -15.740 -40.177 1.00 81.00 348 PRO A O 1
ATOM 2796 N N . VAL A 1 349 ? -17.811 -14.280 -41.248 1.00 77.81 349 VAL A N 1
ATOM 2797 C CA . VAL A 1 349 ? -17.530 -13.461 -40.061 1.00 77.81 349 VAL A CA 1
ATOM 2798 C C . VAL A 1 349 ? -18.462 -12.251 -40.034 1.00 77.81 349 VAL A C 1
ATOM 2800 O O . VAL A 1 349 ? -18.422 -11.393 -40.917 1.00 77.81 349 VAL A O 1
ATOM 2803 N N . HIS A 1 350 ? -19.279 -12.137 -38.988 1.00 78.19 350 HIS A N 1
ATOM 2804 C CA . HIS A 1 350 ? -20.057 -10.929 -38.713 1.00 78.19 350 HIS A CA 1
ATOM 2805 C C . HIS A 1 350 ? -19.236 -9.971 -37.845 1.00 78.19 350 HIS A C 1
ATOM 2807 O O . HIS A 1 350 ? -19.214 -10.075 -36.621 1.00 78.19 350 HIS A O 1
ATOM 2813 N N . GLY A 1 351 ? -18.528 -9.039 -38.481 1.00 72.31 351 GLY A N 1
ATOM 2814 C CA . GLY A 1 351 ? -17.762 -8.023 -37.765 1.00 72.31 351 GLY A CA 1
ATOM 2815 C C . GLY A 1 351 ? -18.652 -6.907 -37.215 1.00 72.31 351 GLY A C 1
ATOM 2816 O O . GLY A 1 351 ? -19.173 -6.100 -37.981 1.00 72.31 351 GLY A O 1
ATOM 2817 N N . ASP A 1 352 ? -18.780 -6.803 -35.890 1.00 82.69 352 ASP A N 1
ATOM 2818 C CA . ASP A 1 352 ? -19.478 -5.696 -35.211 1.00 82.69 352 ASP A CA 1
ATOM 2819 C C . ASP A 1 352 ? -18.605 -4.427 -35.104 1.00 82.69 352 ASP A C 1
ATOM 2821 O O . ASP A 1 352 ? -18.416 -3.826 -34.045 1.00 82.69 352 ASP A O 1
ATOM 2825 N N . PHE A 1 353 ? -17.990 -4.020 -36.214 1.00 82.31 353 PHE A N 1
ATOM 2826 C CA . PHE A 1 353 ? -17.069 -2.880 -36.218 1.00 82.31 353 PHE A CA 1
ATOM 2827 C C . PHE A 1 353 ? -17.799 -1.561 -35.937 1.00 82.31 353 PHE A C 1
ATOM 2829 O O . PHE A 1 353 ? -17.283 -0.703 -35.219 1.00 82.31 353 PHE A O 1
ATOM 2836 N N . LEU A 1 354 ? -19.017 -1.409 -36.469 1.00 83.38 354 LEU A N 1
ATOM 2837 C CA . LEU A 1 354 ? -19.837 -0.216 -36.258 1.00 83.38 354 LEU A CA 1
ATOM 2838 C C . LEU A 1 354 ? -20.379 -0.138 -34.827 1.00 83.38 354 LEU A C 1
ATOM 2840 O O . LEU A 1 354 ? -20.360 0.953 -34.260 1.00 83.38 354 LEU A O 1
ATOM 2844 N N . GLY A 1 355 ? -20.779 -1.257 -34.211 1.00 85.19 355 GLY A N 1
ATOM 2845 C CA . GLY A 1 355 ? -21.169 -1.281 -32.800 1.00 85.19 355 GLY A CA 1
ATOM 2846 C C . GLY A 1 355 ? -20.004 -0.922 -31.878 1.00 85.19 355 GLY A C 1
ATOM 2847 O O . GLY A 1 355 ? -20.155 -0.076 -30.996 1.00 85.19 355 GLY A O 1
ATOM 2848 N N . GLN A 1 356 ? -18.807 -1.456 -32.142 1.00 82.62 356 GLN A N 1
ATOM 2849 C CA . GLN A 1 356 ? -17.595 -1.119 -31.383 1.00 82.62 356 GLN A CA 1
ATOM 2850 C C . GLN A 1 356 ? -17.156 0.346 -31.539 1.00 82.62 356 GLN A C 1
ATOM 2852 O O . GLN A 1 356 ? -16.635 0.937 -30.590 1.00 82.62 356 GLN A O 1
ATOM 2857 N N . LEU A 1 357 ? -17.327 0.941 -32.725 1.00 82.69 357 LEU A N 1
ATOM 2858 C CA . LEU A 1 357 ? -17.051 2.364 -32.948 1.00 82.69 357 LEU A CA 1
ATOM 2859 C C . LEU A 1 357 ? -18.101 3.242 -32.260 1.00 82.69 357 LEU A C 1
ATOM 2861 O O . LEU A 1 357 ? -17.740 4.175 -31.540 1.00 82.69 357 LEU A O 1
ATOM 2865 N N . ALA A 1 358 ? -19.386 2.913 -32.419 1.00 87.62 358 ALA A N 1
ATOM 2866 C CA . ALA A 1 358 ? -20.490 3.632 -31.792 1.00 87.62 358 ALA A CA 1
ATOM 2867 C C . ALA A 1 358 ? -20.377 3.623 -30.261 1.00 87.62 358 ALA A C 1
ATOM 2869 O O . ALA A 1 358 ? -20.556 4.663 -29.627 1.00 87.62 358 ALA A O 1
ATOM 2870 N N . SER A 1 359 ? -19.981 2.493 -29.663 1.00 89.62 359 SER A N 1
ATOM 2871 C CA . SER A 1 359 ? -19.817 2.373 -28.210 1.00 89.62 359 SER A CA 1
ATOM 2872 C C . SER A 1 359 ? -18.703 3.261 -27.642 1.00 89.62 359 SER A C 1
ATOM 2874 O O . SER A 1 359 ? -18.678 3.504 -26.440 1.00 89.62 359 SER A O 1
ATOM 2876 N N . ARG A 1 360 ? -17.762 3.725 -28.476 1.00 87.31 360 ARG A N 1
ATOM 2877 C CA . ARG A 1 360 ? -16.635 4.587 -28.074 1.00 87.31 360 ARG A CA 1
ATOM 2878 C C . ARG A 1 360 ? -16.857 6.060 -28.417 1.00 87.31 360 ARG A C 1
ATOM 2880 O O . ARG A 1 360 ? -16.147 6.912 -27.889 1.00 87.31 360 ARG A O 1
ATOM 2887 N N . LEU A 1 361 ? -17.829 6.375 -29.276 1.00 87.81 361 LEU A N 1
ATOM 2888 C CA . LEU A 1 361 ? -18.040 7.725 -29.805 1.00 87.81 361 LEU A CA 1
ATOM 2889 C C . LEU A 1 361 ? -18.357 8.745 -28.698 1.00 87.81 361 LEU A C 1
ATOM 2891 O O . LEU A 1 361 ? -17.823 9.851 -28.709 1.00 87.81 361 LEU A O 1
ATOM 2895 N N . GLY A 1 362 ? -19.142 8.346 -27.691 1.00 88.25 362 GLY A N 1
ATOM 2896 C CA . GLY A 1 362 ? -19.460 9.201 -26.541 1.00 88.25 362 GLY A CA 1
ATOM 2897 C C . GLY A 1 362 ? -18.250 9.548 -25.661 1.00 88.25 362 GLY A C 1
ATOM 2898 O O . GLY A 1 362 ? -18.223 10.611 -25.043 1.00 88.25 362 GLY A O 1
ATOM 2899 N N . ASP A 1 363 ? -17.229 8.689 -25.611 1.00 86.94 363 ASP A N 1
ATOM 2900 C CA . ASP A 1 363 ? -15.973 8.994 -24.912 1.00 86.94 363 ASP A CA 1
ATOM 2901 C C . ASP A 1 363 ? -15.094 9.931 -25.743 1.00 86.94 363 ASP A C 1
ATOM 2903 O O . ASP A 1 363 ? -14.477 10.844 -25.199 1.00 86.94 363 ASP A O 1
ATOM 2907 N N . VAL A 1 364 ? -15.082 9.751 -27.068 1.00 84.62 364 VAL A N 1
ATOM 2908 C CA . VAL A 1 364 ? -14.354 10.629 -27.992 1.00 84.62 364 VAL A CA 1
ATOM 2909 C C . VAL A 1 364 ? -14.904 12.051 -27.932 1.00 84.62 364 VAL A C 1
ATOM 2911 O O . VAL A 1 364 ? -14.122 12.976 -27.749 1.00 84.62 364 VAL A O 1
ATOM 2914 N N . TRP A 1 365 ? -16.226 12.233 -27.997 1.00 88.69 365 TRP A N 1
ATOM 2915 C CA . TRP A 1 365 ? -16.858 13.560 -27.931 1.00 88.69 365 TRP A CA 1
ATOM 2916 C C . TRP A 1 365 ? -16.707 14.236 -26.564 1.00 88.69 365 TRP A C 1
ATOM 2918 O O . TRP A 1 365 ? -16.713 15.456 -26.473 1.00 88.69 365 TRP A O 1
ATOM 2928 N N . ARG A 1 366 ? -16.522 13.470 -25.480 1.00 87.62 366 ARG A N 1
ATOM 2929 C CA . ARG A 1 366 ? -16.199 14.049 -24.164 1.00 87.62 366 ARG A CA 1
ATOM 2930 C C . ARG A 1 366 ? -14.789 14.634 -24.095 1.00 87.62 366 ARG A C 1
ATOM 2932 O O . ARG A 1 366 ? -14.567 15.564 -23.328 1.00 87.62 366 ARG A O 1
ATOM 2939 N N . ILE A 1 367 ? -13.844 14.078 -24.851 1.00 83.00 367 ILE A N 1
ATOM 2940 C CA . ILE A 1 367 ? -12.444 14.533 -24.886 1.00 83.00 367 ILE A CA 1
ATOM 2941 C C . ILE A 1 367 ? -12.238 15.584 -25.989 1.00 83.00 367 ILE A C 1
ATOM 2943 O O . ILE A 1 367 ? -11.447 16.510 -25.822 1.00 83.00 367 ILE A O 1
ATOM 2947 N N . HIS A 1 368 ? -12.966 15.449 -27.096 1.00 78.94 368 HIS A N 1
ATOM 2948 C CA . HIS A 1 368 ? -12.920 16.310 -28.274 1.00 78.94 368 HIS A CA 1
ATOM 2949 C C . HIS A 1 368 ? -14.346 16.786 -28.614 1.00 78.94 368 HIS A C 1
ATOM 2951 O O . HIS A 1 368 ? -14.972 16.189 -29.494 1.00 78.94 368 HIS A O 1
ATOM 2957 N N . PRO A 1 369 ? -14.874 17.773 -27.866 1.00 69.50 369 PRO A N 1
ATOM 2958 C CA . PRO A 1 369 ? -16.241 18.266 -28.032 1.00 69.50 369 PRO A CA 1
ATOM 2959 C C . PRO A 1 369 ? -16.484 18.998 -29.353 1.00 69.50 369 PRO A C 1
ATOM 2961 O O . PRO A 1 369 ? -15.528 19.611 -29.888 1.00 69.50 369 PRO A O 1
#

pLDDT: mean 86.53, std 11.51, range [42.94, 98.62]

Secondary structure (DSSP, 8-state):
-GGGTTHHHHHHHHHHHHHHHHHHHHHHHHS--HHHHHHHHHHHHHHHHHHHHHHHHHHHHHHT-TT--HHHHHHHHHHHHHHHHHHHHHHHHHHHHHHHHH-S-GGGGGGS--HHHHHHHHHHHHHHHHHHHHT-HHHHHHHHHHHHHHHHHHHHHHHHHHHHHTTTSSHHHHHHHHHHHHHHHHHHHHHHHHHHHHHHHHH-----HHHHHHHHHHTT--GGGTTTS-EEEEEEEE-TTS-EEEEEEE--SSS---EEEEEEEEHHHHHHHHHHHHHHHHHSTTSSPPEEEEEE-SSEEEEEEE---S--HHHHHHHS-HHHHHHHHHHHHHHHHHHHHHH---------HHHHHHHHHHHHHHH--

Radius of gyration: 26.61 Å; chains: 1; bounding box: 59×47×75 Å

Foldseek 3Di:
DCLCVPLLVLLVVLLVLLLVLLVLLVVCLVPNDPVSLVVLVVSLVVLVVSLVVNLVSLVVSVVVCPPDDLLSVLLSVLSNLLSVLSSLSSVLSNLSSVLSVQAPDSVVLVVAPPPVLSVLLSVLSVLLSVCSVVLDLVNLVSLLVSLVVLVVSLVVLVVVLVVVVVVVPSVSNSVSSNSNSVSSNSNSVSSQSSSLSSNCSNQVENDRPVLLVQVCVFVVHDPVCSPVWRKHWAFPDADPQRKTWTWIFTPDPDDDTQTKIKIKHFPVVVVVVVVVLVVCCVLPNPPHFDFSGKADDDRMIMTITGDDDDDDLVCCVVPNDPVVNVVVVVVVVVVVVSSCVSPDDPDDDDDPPVVVVVVCVVVVVVVVD

Sequence (369 aa):
MQMFEGIDKNLRFMVVEVGKQLDKSFQVMRQPSRSLARKIYSSDNYIDTLKSYVEKKTISGFRNTPEMNRQTADRFRALVTVANNLERIADFCVNIARQMDHMDSPDVLQHYDYVPYQKIIGDALAQIPEAISISDAALALKICRAEAKTDKLYAAHISQIKGDLRKGENTDDLVACLYIFHYLERMGDALQNIGEAVLYAVTGEKLKLREHKALHAALGQKDSDMWSRAYDVDFRYETRSGTKIGKVKDRGEDEAELEAIFKNGRRDKLARERENILRWQEEMPGLPPRILEYREGKGDAALLLEYLDGMTFNEMVLNADSARLRAAQECIASTLTTAWDRTLEREPVHGDFLGQLASRLGDVWRIHP